Protein AF-H1Q1C2-F1 (afdb_monomer_lite)

Organism: NCBI:txid883158

Sequence (289 aa):
MANELTNSLFEALMKQHKLPAVTAAKFVEQLFETIGEGLDSDRQVKVRGLGTFKIQTGKLGENISFTPETSMKELVNKPFSQFESVALKDGVEFEDEPTEEESVPEEPRNNEQPTEKTPEPEEESSVDEDIYEYDDEPSPLRRRSILAAVMCAIFVAGYFFGGYMHDSNSATPAPKKKVTTHSTKKESVDSAKTDTTLRKTESVAESTDTYAAMNADPRIRYGAYNIVGVERTVVLKKGETLESLSKHTLGADMIGYFQVLNNATSLSAGDNVKIPKVELRPEYRNRKK

Radius of gyration: 37.26 Å; chains: 1; bounding box: 109×100×79 Å

pLDDT: mean 71.65, std 24.78, range [23.52, 97.38]

Foldseek 3Di:
DVVVVLVVQLVCCCVVVVDDSVRSNVCSVVVVVVVVVCCVVVQKDADPLFFIWGWDQDPVGTDIDTDGDPNVVCVVCVVVVVDDPPDDPPPPDPPPPPPPPPPDDDDDDDDDDDDDDDDDDDDDDDDDDDDDDDDCPDDVVVVVVVVVVVVVVVVVVCVVPVPDDDDDDDDDDDDDDDDDDDDDDDDDDDDDDDDDDDDDDDDDDPDQVVQVVLCCDPLRVPPQKGFRDFPDKDAAAAPRKLQNVQCVPVRPSRSSVQCSVVVHNIDHGGDIGGHTDIDGDPVCPPPDD

Secondary structure (DSSP, 8-state):
-HHHHHHHHHHHHHHHH---HHHHHHHHHHHHHHHHHHHHHHSEEEETTTEEEEEEEETTEEEEEEEE-HHHHHHHHGGGTTS------TT------------PPP---------------------------------HHHHHHHHHHHHHHHHHHHHHHTTS-------------------------------------------HHHHHHHTTSTTTTTSSEEEEEEEEEEEPPTT--HHHHHHHHT-TT-HHHHHHHTT-S---TT-EEEEEEEEE-HHHHT---

InterPro domains:
  IPR000119 Histone-like DNA-binding protein [PF00216] (8-58)
  IPR010992 Integration host factor (IHF)-like DNA-binding domain superfamily [G3DSA:4.10.520.10] (5-81)
  IPR010992 Integration host factor (IHF)-like DNA-binding domain superfamily [SSF47729] (7-78)

Structure (mmCIF, N/CA/C/O backbone):
data_AF-H1Q1C2-F1
#
_entry.id   AF-H1Q1C2-F1
#
loop_
_atom_site.group_PDB
_atom_site.id
_atom_site.type_symbol
_atom_site.label_atom_id
_atom_site.label_alt_id
_atom_site.label_comp_id
_atom_site.label_asym_id
_atom_site.label_entity_id
_atom_site.label_seq_id
_atom_site.pdbx_PDB_ins_code
_atom_site.Cartn_x
_atom_site.Cartn_y
_atom_site.Cartn_z
_atom_site.occupancy
_atom_site.B_iso_or_equiv
_atom_site.auth_seq_id
_atom_site.auth_comp_id
_atom_site.auth_asym_id
_atom_site.auth_atom_id
_atom_site.pdbx_PDB_model_num
ATOM 1 N N . MET A 1 1 ? -27.959 4.112 1.758 1.00 51.47 1 MET A N 1
ATOM 2 C CA . MET A 1 1 ? -26.517 4.110 2.087 1.00 51.47 1 MET A CA 1
ATOM 3 C C . MET A 1 1 ? -26.136 3.073 3.145 1.00 51.47 1 MET A C 1
ATOM 5 O O . MET A 1 1 ? -25.540 2.071 2.773 1.00 51.47 1 MET A O 1
ATOM 9 N N . ALA A 1 2 ? -26.477 3.238 4.434 1.00 58.22 2 ALA A N 1
ATOM 10 C CA . ALA A 1 2 ? -26.025 2.312 5.495 1.00 58.22 2 ALA A CA 1
ATOM 11 C C . ALA A 1 2 ? -26.352 0.826 5.209 1.00 58.22 2 ALA A C 1
ATOM 13 O O . ALA A 1 2 ? -25.454 -0.014 5.209 1.00 58.22 2 ALA A O 1
ATOM 14 N N . ASN A 1 3 ? -27.606 0.531 4.847 1.00 72.81 3 ASN A N 1
ATOM 15 C CA . ASN A 1 3 ? -28.060 -0.831 4.533 1.00 72.81 3 ASN A CA 1
ATOM 16 C C . ASN A 1 3 ? -27.418 -1.428 3.262 1.00 72.81 3 ASN A C 1
ATOM 18 O O . ASN A 1 3 ? -27.372 -2.641 3.101 1.00 72.81 3 ASN A O 1
ATOM 22 N N . GLU A 1 4 ? -26.910 -0.606 2.341 1.00 78.75 4 GLU A N 1
ATOM 23 C CA . GLU A 1 4 ? -26.248 -1.095 1.119 1.00 78.75 4 GLU A CA 1
ATOM 24 C C . GLU A 1 4 ? -24.802 -1.518 1.411 1.00 78.75 4 GLU A C 1
ATOM 26 O O . GLU A 1 4 ? -24.317 -2.515 0.874 1.00 78.75 4 GLU A O 1
ATOM 31 N N . LEU A 1 5 ? -24.128 -0.805 2.320 1.00 76.44 5 LEU A N 1
ATOM 32 C CA . LEU A 1 5 ? -22.782 -1.145 2.784 1.00 76.44 5 LEU A CA 1
ATOM 33 C C . LEU A 1 5 ? -22.776 -2.437 3.616 1.00 76.44 5 LEU A C 1
ATOM 35 O O . LEU A 1 5 ? -21.895 -3.278 3.424 1.00 76.44 5 LEU A O 1
ATOM 39 N N . THR A 1 6 ? -23.770 -2.637 4.489 1.00 83.75 6 THR A N 1
ATOM 40 C CA . THR A 1 6 ? -23.914 -3.890 5.250 1.00 83.75 6 THR A CA 1
ATOM 41 C C . THR A 1 6 ? -24.238 -5.074 4.337 1.00 83.75 6 THR A C 1
ATOM 43 O O . THR A 1 6 ? -23.617 -6.128 4.484 1.00 83.75 6 THR A O 1
ATOM 46 N N . ASN A 1 7 ? -25.107 -4.894 3.335 1.00 85.06 7 ASN A N 1
ATOM 47 C CA . ASN A 1 7 ? -25.394 -5.915 2.319 1.00 85.06 7 ASN A CA 1
ATOM 48 C C . ASN A 1 7 ? -24.144 -6.303 1.501 1.00 85.06 7 ASN A C 1
ATOM 50 O O . ASN A 1 7 ? -23.894 -7.487 1.279 1.00 85.06 7 ASN A O 1
ATOM 54 N N . SER A 1 8 ? -23.308 -5.335 1.114 1.00 87.12 8 SER A N 1
ATOM 55 C CA . SER A 1 8 ? -22.045 -5.599 0.405 1.00 87.12 8 SER A CA 1
ATOM 56 C C . SER A 1 8 ? -21.048 -6.407 1.255 1.00 87.12 8 SER A C 1
ATOM 58 O O . SER A 1 8 ? -20.469 -7.395 0.789 1.00 87.12 8 SER A O 1
ATOM 60 N N . LEU A 1 9 ? -20.895 -6.055 2.539 1.00 87.25 9 LEU A N 1
ATOM 61 C CA . LEU A 1 9 ? -20.071 -6.813 3.489 1.00 87.25 9 LEU A CA 1
ATOM 62 C C . LEU A 1 9 ? -20.596 -8.247 3.682 1.00 87.25 9 LEU A C 1
ATOM 64 O O . LEU A 1 9 ? -19.821 -9.206 3.695 1.00 87.25 9 LEU A O 1
ATOM 68 N N . PHE A 1 10 ? -21.914 -8.398 3.790 1.00 88.12 10 PHE A N 1
ATOM 69 C CA . PHE A 1 10 ? -22.600 -9.680 3.912 1.00 88.12 10 PHE A CA 1
ATOM 70 C C . PHE A 1 10 ? -22.356 -10.598 2.699 1.00 88.12 10 PHE A C 1
ATOM 72 O O . PHE A 1 10 ? -21.967 -11.759 2.868 1.00 88.12 10 PHE A O 1
ATOM 79 N N . GLU A 1 11 ? -22.490 -10.082 1.473 1.00 89.69 11 GLU A N 1
ATOM 80 C CA . GLU A 1 11 ? -22.178 -10.832 0.248 1.00 89.69 11 GLU A CA 1
ATOM 81 C C . GLU A 1 11 ? -20.705 -11.256 0.176 1.00 89.69 11 GLU A C 1
ATOM 83 O O . GLU A 1 11 ? -20.400 -12.401 -0.183 1.00 89.69 11 GLU A O 1
ATOM 88 N N . ALA A 1 12 ? -19.782 -10.369 0.564 1.00 90.56 12 ALA A N 1
ATOM 89 C CA . ALA A 1 12 ? -18.356 -10.675 0.612 1.00 90.56 12 ALA A CA 1
ATOM 90 C C . ALA A 1 12 ? -18.051 -11.827 1.588 1.00 90.56 12 ALA A C 1
ATOM 92 O O . ALA A 1 12 ? -17.327 -12.760 1.229 1.00 90.56 12 ALA A O 1
ATOM 93 N N . LEU A 1 13 ? -18.655 -11.824 2.781 1.00 89.50 13 LEU A N 1
ATOM 94 C CA . LEU A 1 13 ? -18.509 -12.889 3.780 1.00 89.50 13 LEU A CA 1
ATOM 95 C C . LEU A 1 13 ? -19.020 -14.245 3.267 1.00 89.50 13 LEU A C 1
ATOM 97 O O . LEU A 1 13 ? -18.316 -15.254 3.391 1.00 89.50 13 LEU A O 1
ATOM 101 N N . MET A 1 14 ? -20.194 -14.280 2.628 1.00 90.75 14 MET A N 1
ATOM 102 C CA . MET A 1 14 ? -20.713 -15.505 2.004 1.00 90.75 14 MET A CA 1
ATOM 103 C C . MET A 1 14 ? -19.775 -16.020 0.902 1.00 90.75 14 MET A C 1
ATOM 105 O O . MET A 1 14 ? -19.435 -17.204 0.875 1.00 90.75 14 MET A O 1
ATOM 109 N N . LYS A 1 15 ? -19.312 -15.141 0.006 1.00 91.62 15 LYS A N 1
ATOM 110 C CA . LYS A 1 15 ? -18.506 -15.517 -1.167 1.00 91.62 15 LYS A CA 1
ATOM 111 C C . LYS A 1 15 ? -17.078 -15.939 -0.811 1.00 91.62 15 LYS A C 1
ATOM 113 O O . LYS A 1 15 ? -16.571 -16.911 -1.371 1.00 91.62 15 LYS A O 1
ATOM 118 N N . GLN A 1 16 ? -16.426 -15.217 0.098 1.00 91.56 16 GLN A N 1
ATOM 119 C CA . GLN A 1 16 ? -15.015 -15.413 0.440 1.00 91.56 16 GLN A CA 1
ATOM 120 C C . GLN A 1 16 ? -14.812 -16.494 1.509 1.00 91.56 16 GLN A C 1
ATOM 122 O O . GLN A 1 16 ? -13.858 -17.266 1.418 1.00 91.56 16 GLN A O 1
ATOM 127 N N . HIS A 1 17 ? -15.723 -16.593 2.485 1.00 88.50 17 HIS A N 1
ATOM 128 C CA . HIS A 1 17 ? -15.612 -17.535 3.607 1.00 88.50 17 HIS A CA 1
ATOM 129 C C . HIS A 1 17 ? -16.607 -18.705 3.548 1.00 88.50 17 HIS A C 1
ATOM 131 O O . HIS A 1 17 ? -16.564 -19.573 4.417 1.00 88.50 17 HIS A O 1
ATOM 137 N N . LYS A 1 18 ? -17.461 -18.778 2.512 1.00 91.00 18 LYS A N 1
ATOM 138 C CA . LYS A 1 18 ? -18.489 -19.827 2.331 1.00 91.00 18 LYS A CA 1
ATOM 139 C C . LYS A 1 18 ? -19.453 -19.934 3.521 1.00 91.00 18 LYS A C 1
ATOM 141 O O . LYS A 1 18 ? -19.931 -21.021 3.847 1.00 91.00 18 LYS A O 1
ATOM 146 N N . LEU A 1 19 ? -19.715 -18.806 4.180 1.00 87.12 19 LEU A N 1
ATOM 147 C CA . LEU A 1 19 ? -20.616 -18.731 5.326 1.00 87.12 19 LEU A CA 1
ATOM 148 C C . LEU A 1 19 ? -22.085 -18.819 4.872 1.00 87.12 19 LEU A C 1
ATOM 150 O O . LEU A 1 19 ? -22.440 -18.200 3.867 1.00 87.12 19 LEU A O 1
ATOM 154 N N . PRO A 1 20 ? -22.959 -19.538 5.602 1.00 91.94 20 PRO A N 1
ATOM 155 C CA . PRO A 1 20 ? -24.400 -19.484 5.374 1.00 91.94 20 PRO A CA 1
ATOM 156 C C . PRO A 1 20 ? -24.948 -18.072 5.604 1.00 91.94 20 PRO A C 1
ATOM 158 O O . PRO A 1 20 ? -24.520 -17.396 6.539 1.00 91.94 20 PRO A O 1
ATOM 161 N N . ALA A 1 21 ? -25.957 -17.670 4.825 1.00 89.25 21 ALA A N 1
ATOM 162 C CA . ALA A 1 21 ? -26.619 -16.366 4.933 1.00 89.25 21 ALA A CA 1
ATOM 163 C C . ALA A 1 21 ? -26.995 -16.001 6.385 1.00 89.25 21 ALA A C 1
ATOM 165 O O . ALA A 1 21 ? -26.559 -14.981 6.904 1.00 89.25 21 ALA A O 1
ATOM 166 N N . VAL A 1 22 ? -27.705 -16.882 7.098 1.00 89.69 22 VAL A N 1
ATOM 167 C CA . VAL A 1 22 ? -28.117 -16.643 8.498 1.00 89.69 22 VAL A CA 1
ATOM 168 C C . VAL A 1 22 ? -26.920 -16.418 9.438 1.00 89.69 22 VAL A C 1
ATOM 170 O O . VAL A 1 22 ? -27.018 -15.659 10.397 1.00 89.69 22 VAL A O 1
ATOM 173 N N . THR A 1 23 ? -25.779 -17.058 9.173 1.00 90.44 23 THR A N 1
ATOM 174 C CA . THR A 1 23 ? -24.551 -16.893 9.966 1.00 90.44 23 THR A CA 1
ATOM 175 C C . THR A 1 23 ? -23.830 -15.590 9.625 1.00 90.44 23 THR A C 1
ATOM 177 O O . THR A 1 23 ? -23.328 -14.927 10.527 1.00 90.44 23 THR A O 1
ATOM 180 N N . ALA A 1 24 ? -23.794 -15.207 8.346 1.00 90.44 24 ALA A N 1
ATOM 181 C CA . ALA A 1 24 ? -23.178 -13.960 7.903 1.00 90.44 24 ALA A CA 1
ATOM 182 C C . ALA A 1 24 ? -23.935 -12.723 8.422 1.00 90.44 24 ALA A C 1
ATOM 184 O O . ALA A 1 24 ? -23.287 -11.772 8.846 1.00 90.44 24 ALA A O 1
ATOM 185 N N . ALA A 1 25 ? -25.274 -12.754 8.464 1.00 88.75 25 ALA A N 1
ATOM 186 C CA . ALA A 1 25 ? -26.091 -11.655 8.999 1.00 88.75 25 ALA A CA 1
ATOM 187 C C . ALA A 1 25 ? -25.779 -11.408 10.481 1.00 88.75 25 ALA A C 1
ATOM 189 O O . ALA A 1 25 ? -25.304 -10.334 10.844 1.00 88.75 25 ALA A O 1
ATOM 190 N N . LYS A 1 26 ? -25.905 -12.459 11.302 1.00 91.38 26 LYS A N 1
ATOM 191 C CA . LYS A 1 26 ? -25.598 -12.411 12.739 1.00 91.38 26 LYS A CA 1
ATOM 192 C C . LYS A 1 26 ? -24.165 -11.982 13.033 1.00 91.38 26 LYS A C 1
ATOM 194 O O . LYS A 1 26 ? -23.924 -11.291 14.012 1.00 91.38 26 LYS A O 1
ATOM 199 N N . PHE A 1 27 ? -23.206 -12.384 12.196 1.00 92.69 27 PHE A N 1
ATOM 200 C CA . PHE A 1 27 ? -21.824 -11.934 12.339 1.00 92.69 27 PHE A CA 1
ATOM 201 C C . PHE A 1 27 ? -21.682 -10.424 12.108 1.00 92.69 27 PHE A C 1
ATOM 203 O O . PHE A 1 27 ? -20.958 -9.775 12.855 1.00 92.69 27 PHE A O 1
ATOM 210 N N . VAL A 1 28 ? -22.352 -9.861 11.096 1.00 91.38 28 VAL A N 1
ATOM 211 C CA . VAL A 1 28 ? -22.301 -8.417 10.810 1.00 91.38 28 VAL A CA 1
ATOM 212 C C . VAL A 1 28 ? -22.977 -7.615 11.925 1.00 91.38 28 VAL A C 1
ATOM 214 O O . VAL A 1 28 ? -22.391 -6.644 12.392 1.00 91.38 28 VAL A O 1
ATOM 217 N N . GLU A 1 29 ? -24.150 -8.051 12.392 1.00 90.25 29 GLU A N 1
ATOM 218 C CA . GLU A 1 29 ? -24.851 -7.463 13.546 1.00 90.25 29 GLU A CA 1
ATOM 219 C C . GLU A 1 29 ? -23.946 -7.451 14.789 1.00 90.25 29 GLU A C 1
ATOM 221 O O . GLU A 1 29 ? -23.594 -6.387 15.301 1.00 90.25 29 GLU A O 1
ATOM 226 N N . GLN A 1 30 ? -23.469 -8.631 15.201 1.00 93.50 30 GLN A N 1
ATOM 227 C CA . GLN A 1 30 ? -22.655 -8.797 16.404 1.00 93.50 30 GLN A CA 1
ATOM 228 C C . GLN A 1 30 ? -21.292 -8.085 16.308 1.00 93.50 30 GLN A C 1
ATOM 230 O O . GLN A 1 30 ? -20.753 -7.646 17.324 1.00 93.50 30 GLN A O 1
ATOM 235 N N . LEU A 1 31 ? -20.720 -7.939 15.105 1.00 92.19 31 LEU A N 1
ATOM 236 C CA . LEU A 1 31 ? -19.486 -7.179 14.882 1.00 92.19 31 LEU A CA 1
ATOM 237 C C . LEU A 1 31 ? -19.668 -5.698 15.232 1.00 92.19 31 LEU A C 1
ATOM 239 O O . LEU A 1 31 ? -18.821 -5.137 15.926 1.00 92.19 31 LEU A O 1
ATOM 243 N N . PHE A 1 32 ? -20.746 -5.068 14.759 1.00 92.12 32 PHE A N 1
ATOM 244 C CA . PHE A 1 32 ? -21.014 -3.661 15.058 1.00 92.12 32 PHE A CA 1
ATOM 245 C C . PHE A 1 32 ? -21.448 -3.459 16.510 1.00 92.12 32 PHE A C 1
ATOM 247 O O . PHE A 1 32 ? -20.963 -2.526 17.143 1.00 92.12 32 PHE A O 1
ATOM 254 N N . GLU A 1 33 ? -22.262 -4.362 17.060 1.00 93.88 33 GLU A N 1
ATOM 255 C CA . GLU A 1 33 ? -22.663 -4.361 18.474 1.00 93.88 33 GLU A CA 1
ATOM 256 C C . GLU A 1 33 ? -21.442 -4.421 19.411 1.00 93.88 33 GLU A C 1
ATOM 258 O O . GLU A 1 33 ? -21.277 -3.554 20.265 1.00 93.88 33 GLU A O 1
ATOM 263 N N . THR A 1 34 ? -20.506 -5.351 19.170 1.00 94.94 34 THR A N 1
ATOM 264 C CA . THR A 1 34 ? -19.262 -5.482 19.961 1.00 94.94 34 THR A CA 1
ATOM 265 C C . THR A 1 34 ? -18.364 -4.238 19.854 1.00 94.94 34 THR A C 1
ATOM 267 O O . THR A 1 34 ? -17.660 -3.886 20.800 1.00 94.94 34 THR A O 1
ATOM 270 N N . ILE A 1 35 ? -18.345 -3.567 18.693 1.00 93.88 35 ILE A N 1
ATOM 271 C CA . ILE A 1 35 ? -17.588 -2.317 18.511 1.00 93.88 35 ILE A CA 1
ATOM 272 C C . ILE A 1 35 ? -18.282 -1.151 19.231 1.00 93.88 35 ILE A C 1
ATOM 274 O O . ILE A 1 35 ? -17.583 -0.311 19.790 1.00 93.88 35 ILE A O 1
ATOM 278 N N . GLY A 1 36 ? -19.618 -1.107 19.241 1.00 93.12 36 GLY A N 1
ATOM 279 C CA . GLY A 1 36 ? -20.404 -0.133 20.002 1.00 93.12 36 GLY A CA 1
ATOM 280 C C . GLY A 1 36 ? -20.166 -0.267 21.504 1.00 93.12 36 GLY A C 1
ATOM 281 O O . GLY A 1 36 ? -19.671 0.670 22.120 1.00 93.12 36 GLY A O 1
ATOM 282 N N . GLU A 1 37 ? -20.382 -1.464 22.061 1.00 94.62 37 GLU A N 1
ATOM 283 C CA . GLU A 1 37 ? -20.173 -1.757 23.488 1.00 94.62 37 GLU A CA 1
ATOM 284 C C . GLU A 1 37 ? -18.757 -1.368 23.949 1.00 94.62 37 GLU A C 1
ATOM 286 O O . GLU A 1 37 ? -18.594 -0.677 24.953 1.00 94.62 37 GLU A O 1
ATOM 291 N N . GLY A 1 38 ? -17.724 -1.735 23.180 1.00 93.88 38 GLY A N 1
ATOM 292 C CA . GLY A 1 38 ? -16.339 -1.376 23.500 1.00 93.88 38 GLY A CA 1
ATOM 293 C C . GLY A 1 38 ? -16.010 0.115 23.330 1.00 93.88 38 GLY A C 1
ATOM 294 O O . GLY A 1 38 ? -15.050 0.606 23.928 1.00 93.88 38 GLY A O 1
ATOM 295 N N . LEU A 1 39 ? -16.765 0.862 22.517 1.00 94.12 39 LEU A N 1
ATOM 296 C CA . LEU A 1 39 ? -16.634 2.319 22.447 1.00 94.12 39 LEU A CA 1
ATOM 297 C C . LEU A 1 39 ? -17.313 2.982 23.647 1.00 94.12 39 LEU A C 1
ATOM 299 O O . LEU A 1 39 ? -16.722 3.896 24.220 1.00 94.12 39 LEU A O 1
ATOM 303 N N . ASP A 1 40 ? -18.472 2.488 24.072 1.00 92.00 40 ASP A N 1
ATOM 304 C CA . ASP A 1 40 ? -19.195 3.007 25.235 1.00 92.00 40 ASP A CA 1
ATOM 305 C C . ASP A 1 40 ? -18.460 2.702 26.555 1.00 92.00 40 ASP A C 1
ATOM 307 O O . ASP A 1 40 ? -18.375 3.568 27.430 1.00 92.00 40 ASP A O 1
ATOM 311 N N . SER A 1 41 ? -17.866 1.507 26.696 1.00 92.56 41 SER A N 1
ATOM 312 C CA . SER A 1 41 ? -17.129 1.111 27.907 1.00 92.56 41 SER A CA 1
ATOM 313 C C . SER A 1 41 ? -15.728 1.725 27.985 1.00 92.56 41 SER A C 1
ATOM 315 O O . SER A 1 41 ? -15.367 2.346 28.989 1.00 92.56 41 SER A O 1
ATOM 317 N N . ASP A 1 42 ? -14.929 1.571 26.924 1.00 92.06 42 ASP A N 1
ATOM 318 C CA . ASP A 1 42 ? -13.482 1.817 26.964 1.00 92.06 42 ASP A CA 1
ATOM 319 C C . ASP A 1 42 ? -13.091 3.127 26.256 1.00 92.06 42 ASP A C 1
ATOM 321 O O . ASP A 1 42 ? -11.914 3.505 26.242 1.00 92.06 42 ASP A O 1
ATOM 325 N N . ARG A 1 43 ? -14.054 3.827 25.629 1.00 92.69 43 ARG A N 1
ATOM 326 C CA . ARG A 1 43 ? -13.862 5.005 24.749 1.00 92.69 43 ARG A CA 1
ATOM 327 C C . ARG A 1 43 ? -12.974 4.752 23.524 1.00 92.69 43 ARG A C 1
ATOM 329 O O . ARG A 1 43 ? -12.739 5.673 22.735 1.00 92.69 43 ARG A O 1
ATOM 336 N N . GLN A 1 44 ? -12.471 3.531 23.339 1.00 93.88 44 GLN A N 1
ATOM 337 C CA . GLN A 1 44 ? -11.533 3.161 22.288 1.00 93.88 44 GLN A CA 1
ATOM 338 C C . GLN A 1 44 ? -11.619 1.668 21.945 1.00 93.88 44 GLN A C 1
ATOM 340 O O . GLN A 1 44 ? -11.338 0.818 22.782 1.00 93.88 44 GLN A O 1
ATOM 345 N N . VAL A 1 45 ? -11.808 1.351 20.661 1.00 97.00 45 VAL A N 1
ATOM 346 C CA . VAL A 1 45 ? -11.746 -0.024 20.134 1.00 97.00 45 VAL A CA 1
ATOM 347 C C . VAL A 1 45 ? -10.644 -0.138 19.085 1.00 97.00 45 VAL A C 1
ATOM 349 O O . VAL A 1 45 ? -10.528 0.705 18.195 1.00 97.00 45 VAL A O 1
ATOM 352 N N . LYS A 1 46 ? -9.815 -1.189 19.156 1.00 95.69 46 LYS A N 1
ATOM 353 C CA . LYS A 1 46 ? -8.765 -1.465 18.158 1.00 95.69 46 LYS A CA 1
ATOM 354 C C . LYS A 1 46 ? -9.028 -2.771 17.409 1.00 95.69 46 LYS A C 1
ATOM 356 O O . LYS A 1 46 ? -8.900 -3.855 17.974 1.00 95.69 46 LYS A O 1
ATOM 361 N N . VAL A 1 47 ? -9.272 -2.662 16.105 1.00 94.69 47 VAL A N 1
ATOM 362 C CA . VAL A 1 47 ? -9.486 -3.789 15.189 1.00 94.69 47 VAL A CA 1
ATOM 363 C C . VAL A 1 47 ? -8.211 -4.029 14.378 1.00 94.69 47 VAL A C 1
ATOM 365 O O . VAL A 1 47 ? -7.799 -3.188 13.577 1.00 94.69 47 VAL A O 1
ATOM 368 N N . ARG A 1 48 ? -7.557 -5.179 14.590 1.00 92.44 48 ARG A N 1
ATOM 369 C CA . ARG A 1 48 ? -6.315 -5.537 13.877 1.00 92.44 48 ARG A CA 1
ATOM 370 C C . ARG A 1 48 ? -6.555 -5.694 12.376 1.00 92.44 48 ARG A C 1
ATOM 372 O O . ARG A 1 48 ? -7.525 -6.317 11.963 1.00 92.44 48 ARG A O 1
ATOM 379 N N . GLY A 1 49 ? -5.625 -5.181 11.577 1.00 89.31 49 GLY A N 1
ATOM 380 C CA . GLY A 1 49 ? -5.700 -5.150 10.118 1.00 89.31 49 GLY A CA 1
ATOM 381 C C . GLY A 1 49 ? -6.560 -4.015 9.559 1.00 89.31 49 GLY A C 1
ATOM 382 O O . GLY A 1 49 ? -6.624 -3.876 8.341 1.00 89.31 49 GLY A O 1
ATOM 383 N N . LEU A 1 50 ? -7.201 -3.219 10.422 1.00 92.56 50 LEU A N 1
ATOM 384 C CA . LEU A 1 50 ? -8.216 -2.238 10.041 1.00 92.56 50 LEU A CA 1
ATOM 385 C C . LEU A 1 50 ? -7.874 -0.872 10.652 1.00 92.56 50 LEU A C 1
ATOM 387 O O . LEU A 1 50 ? -7.446 0.034 9.942 1.00 92.56 50 LEU A O 1
ATOM 391 N N . GLY A 1 51 ? -7.936 -0.729 11.976 1.00 95.50 51 GLY A N 1
ATOM 392 C CA . GLY A 1 51 ? -7.591 0.530 12.630 1.00 95.50 51 GLY A CA 1
ATOM 393 C C . GLY A 1 51 ? -8.056 0.644 14.073 1.00 95.50 51 GLY A C 1
ATOM 394 O O . GLY A 1 51 ? -8.273 -0.343 14.774 1.00 95.50 51 GLY A O 1
ATOM 395 N N . THR A 1 52 ? -8.155 1.884 14.536 1.00 95.88 52 THR A N 1
ATOM 396 C CA . THR A 1 52 ? -8.555 2.240 15.898 1.00 95.88 52 THR A CA 1
ATOM 397 C C . THR A 1 52 ? -9.691 3.249 15.845 1.00 95.88 52 THR A C 1
ATOM 399 O O . THR A 1 52 ? -9.533 4.308 15.244 1.00 95.88 52 THR A O 1
ATOM 402 N N . PHE A 1 53 ? -10.798 2.931 16.501 1.00 95.94 53 PHE A N 1
ATOM 403 C CA . PHE A 1 53 ? -11.921 3.826 16.745 1.00 95.94 53 PHE A CA 1
ATOM 404 C C . PHE A 1 53 ? -11.756 4.453 18.132 1.00 95.94 53 PHE A C 1
ATOM 406 O O . PHE A 1 53 ? -11.327 3.770 19.064 1.00 95.94 53 PHE A O 1
ATOM 413 N N . LYS A 1 54 ? -12.056 5.744 18.273 1.00 95.38 54 LYS A N 1
ATOM 414 C CA . LYS A 1 54 ? -11.979 6.493 19.536 1.00 95.38 54 LYS A CA 1
ATOM 415 C C . LYS A 1 54 ? -13.101 7.508 19.634 1.00 95.38 54 LYS A C 1
ATOM 417 O O . LYS A 1 54 ? -13.228 8.330 18.725 1.00 95.38 54 LYS A O 1
ATOM 422 N N . ILE A 1 55 ? -13.804 7.533 20.761 1.00 93.69 55 ILE A N 1
ATOM 423 C CA . ILE A 1 55 ? -14.697 8.640 21.104 1.00 93.69 55 ILE A CA 1
ATOM 424 C C . ILE A 1 55 ? -13.851 9.875 21.439 1.00 93.69 55 ILE A C 1
ATOM 426 O O . ILE A 1 55 ? -12.983 9.843 22.313 1.00 93.69 55 ILE A O 1
ATOM 430 N N . GLN A 1 56 ? -14.116 10.974 20.737 1.00 88.50 56 GLN A N 1
ATOM 431 C CA . GLN A 1 56 ? -13.627 12.311 21.044 1.00 88.50 56 GLN A CA 1
ATOM 432 C C . GLN A 1 56 ? -14.798 13.159 21.532 1.00 88.50 56 GLN A C 1
ATOM 434 O O . GLN A 1 56 ? -15.684 13.521 20.760 1.00 88.50 56 GLN A O 1
ATOM 439 N N . THR A 1 57 ? -14.791 13.507 22.815 1.00 86.12 57 THR A N 1
ATOM 440 C CA . THR A 1 57 ? -15.744 14.467 23.376 1.00 86.12 57 THR A CA 1
ATOM 441 C C . THR A 1 57 ? -15.355 15.879 22.924 1.00 86.12 57 THR A C 1
ATOM 443 O O . THR A 1 57 ? -14.364 16.448 23.386 1.00 86.12 57 THR A O 1
ATOM 446 N N . GLY A 1 58 ? -16.110 16.424 21.971 1.00 81.25 58 GLY A N 1
ATOM 447 C CA . GLY A 1 58 ? -15.975 17.786 21.462 1.00 81.25 58 GLY A CA 1
ATOM 448 C C . GLY A 1 58 ? -16.900 18.770 22.183 1.00 81.25 58 GLY A C 1
ATOM 449 O O . GLY A 1 58 ? -17.661 18.409 23.076 1.00 81.25 58 GLY A O 1
ATOM 450 N N . LYS A 1 59 ? -16.873 20.041 21.763 1.00 75.81 59 LYS A N 1
ATOM 451 C CA . LYS A 1 59 ? -17.742 21.097 22.327 1.00 75.81 59 LYS A CA 1
ATOM 452 C C . LYS A 1 59 ? -19.237 20.928 22.005 1.00 75.81 59 LYS A C 1
ATOM 454 O O . LYS A 1 59 ? -20.054 21.559 22.662 1.00 75.81 59 LYS A O 1
ATOM 459 N N . LEU A 1 60 ? -19.565 20.135 20.983 1.00 74.06 60 LEU A N 1
ATOM 460 C CA . LEU A 1 60 ? -20.918 19.943 20.439 1.00 74.06 60 LEU A CA 1
ATOM 461 C C . LEU A 1 60 ? -21.485 18.531 20.680 1.00 74.06 60 LEU A C 1
ATOM 463 O O . LEU A 1 60 ? -22.635 18.284 20.341 1.00 74.06 60 LEU A O 1
ATOM 467 N N . GLY A 1 61 ? -20.704 17.610 21.254 1.00 83.31 61 GLY A N 1
ATOM 468 C CA . GLY A 1 61 ? -21.109 16.217 21.459 1.00 83.31 61 GLY A CA 1
ATOM 469 C C . GLY A 1 61 ? -19.931 15.242 21.447 1.00 83.31 61 GLY A C 1
ATOM 470 O O . GLY A 1 61 ? -18.768 15.646 21.357 1.00 83.31 61 GLY A O 1
ATOM 471 N N . GLU A 1 62 ? -20.235 13.951 21.542 1.00 87.62 62 GLU A N 1
ATOM 472 C CA . GLU A 1 62 ? -19.260 12.869 21.398 1.00 87.62 62 GLU A CA 1
ATOM 473 C C . GLU A 1 62 ? -19.189 12.401 19.939 1.00 87.62 62 GLU A C 1
ATOM 475 O O . GLU A 1 62 ? -20.171 11.925 19.380 1.00 87.62 62 GLU A O 1
ATOM 480 N N . ASN A 1 63 ? -18.010 12.532 19.324 1.00 90.44 63 ASN A N 1
ATOM 481 C CA . ASN A 1 63 ? -17.761 12.157 17.933 1.00 90.44 63 ASN A CA 1
ATOM 482 C C . ASN A 1 63 ? -16.840 10.936 17.862 1.00 90.44 63 ASN A C 1
ATOM 484 O O . ASN A 1 63 ? -15.813 10.887 18.541 1.00 90.44 63 ASN A O 1
ATOM 488 N N . ILE A 1 64 ? -17.141 9.970 16.993 1.00 92.25 64 ILE A N 1
ATOM 489 C CA . ILE A 1 64 ? -16.267 8.810 16.773 1.00 92.25 64 ILE A CA 1
ATOM 490 C C . ILE A 1 64 ? -15.204 9.170 15.730 1.00 92.25 64 ILE A C 1
ATOM 492 O O . ILE A 1 64 ? -15.506 9.495 14.586 1.00 92.25 64 ILE A O 1
ATOM 496 N N . SER A 1 65 ? -13.938 9.071 16.122 1.00 93.31 65 SER A N 1
ATOM 497 C CA . SER A 1 65 ? -12.781 9.231 15.240 1.00 93.31 65 SER A CA 1
ATOM 498 C C . SER A 1 65 ? -12.180 7.879 14.869 1.00 93.31 65 SER A C 1
ATOM 500 O O . SER A 1 65 ? -12.086 6.984 15.711 1.00 93.31 65 SER A O 1
ATOM 502 N N . PHE A 1 66 ? -11.731 7.737 13.622 1.00 95.69 66 PHE A N 1
ATOM 503 C CA . PHE A 1 66 ? -11.077 6.529 13.123 1.00 95.69 66 PHE A CA 1
ATOM 504 C C . PHE A 1 66 ? -9.637 6.821 12.691 1.00 95.69 66 PHE A C 1
ATOM 506 O O . PHE A 1 66 ? -9.363 7.784 11.982 1.00 95.69 66 PHE A O 1
ATOM 513 N N . THR A 1 67 ? -8.700 5.974 13.114 1.00 95.69 67 THR A N 1
ATOM 514 C CA . THR A 1 67 ? -7.298 5.993 12.679 1.00 95.69 67 THR A CA 1
ATOM 515 C C . THR A 1 67 ? -6.969 4.659 12.002 1.00 95.69 67 THR A C 1
ATOM 517 O O . THR A 1 67 ? -6.907 3.646 12.708 1.00 95.69 67 THR A O 1
ATOM 520 N N . PRO A 1 68 ? -6.752 4.613 10.673 1.00 95.88 68 PRO A N 1
ATOM 521 C CA . PRO A 1 68 ? -6.436 3.371 9.972 1.00 95.88 68 PRO A CA 1
ATOM 522 C C . PRO A 1 68 ? -5.085 2.799 10.414 1.00 95.88 68 PRO A C 1
ATOM 524 O O . PRO A 1 68 ? -4.131 3.535 10.677 1.00 95.88 68 PRO A O 1
ATOM 527 N N . GLU A 1 69 ? -4.985 1.472 10.475 1.00 96.50 69 GLU A N 1
ATOM 528 C CA . GLU A 1 69 ? -3.711 0.789 10.719 1.00 96.50 69 GLU A CA 1
ATOM 529 C C . GLU A 1 69 ? -2.813 0.864 9.472 1.00 96.50 69 GLU A C 1
ATOM 531 O O . GLU A 1 69 ? -3.299 0.960 8.343 1.00 96.50 69 GLU A O 1
ATOM 536 N N . THR A 1 70 ? -1.490 0.800 9.663 1.00 93.00 70 THR A N 1
ATOM 537 C CA . THR A 1 70 ? -0.492 0.881 8.581 1.00 93.00 70 THR A CA 1
ATOM 538 C C . THR A 1 70 ? -0.804 -0.073 7.427 1.00 93.00 70 THR A C 1
ATOM 540 O O . THR A 1 70 ? -0.735 0.329 6.273 1.00 93.00 70 THR A O 1
ATOM 543 N N . SER A 1 71 ? -1.229 -1.302 7.729 1.00 89.94 71 SER A N 1
ATOM 544 C CA . SER A 1 71 ? -1.613 -2.309 6.733 1.00 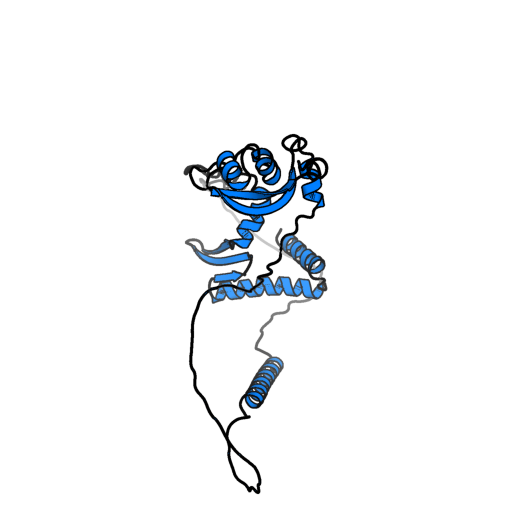89.94 71 SER A CA 1
ATOM 545 C C . SER A 1 71 ? -2.831 -1.907 5.896 1.00 89.94 71 SER A C 1
ATOM 547 O O . SER A 1 71 ? -2.820 -2.111 4.684 1.00 89.94 71 SER A O 1
ATOM 549 N N . MET A 1 72 ? -3.861 -1.308 6.505 1.00 91.31 72 MET A N 1
ATOM 550 C CA . MET A 1 72 ? -5.031 -0.800 5.780 1.00 91.31 72 MET A CA 1
ATOM 551 C C . MET A 1 72 ? -4.646 0.402 4.912 1.00 91.31 72 MET A C 1
ATOM 553 O O . MET A 1 72 ? -4.987 0.439 3.731 1.00 91.31 72 MET A O 1
ATOM 557 N N . LYS A 1 73 ? -3.876 1.347 5.469 1.00 89.75 73 LYS A N 1
ATOM 558 C CA . LYS A 1 73 ? -3.361 2.519 4.745 1.00 89.75 73 LYS A CA 1
ATOM 559 C C . LYS A 1 73 ? -2.529 2.111 3.525 1.00 89.75 73 LYS A C 1
ATOM 561 O O . LYS A 1 73 ? -2.737 2.635 2.436 1.00 89.75 73 LYS A O 1
ATOM 566 N N . GLU A 1 74 ? -1.601 1.172 3.694 1.00 89.19 74 GLU A N 1
ATOM 567 C CA . GLU A 1 74 ? -0.779 0.648 2.601 1.00 89.19 74 GLU A CA 1
ATOM 568 C C . GLU A 1 74 ? -1.623 -0.082 1.555 1.00 89.19 74 GLU A C 1
ATOM 570 O O . GLU A 1 74 ? -1.416 0.136 0.366 1.00 89.19 74 GLU A O 1
ATOM 575 N N . LEU A 1 75 ? -2.595 -0.906 1.963 1.00 90.00 75 LEU A N 1
ATOM 576 C CA . LEU A 1 75 ? -3.455 -1.642 1.032 1.00 90.00 75 LEU A CA 1
ATOM 577 C C . LEU A 1 75 ? -4.312 -0.708 0.165 1.00 90.00 75 LEU A C 1
ATOM 579 O O . LEU A 1 75 ? -4.403 -0.929 -1.042 1.00 90.00 75 LEU A O 1
ATOM 583 N N . VAL A 1 76 ? -4.897 0.334 0.766 1.00 89.12 76 VAL A N 1
ATOM 584 C CA . VAL A 1 76 ? -5.698 1.349 0.060 1.00 89.12 76 VAL A CA 1
ATOM 585 C C . VAL A 1 76 ? -4.824 2.199 -0.864 1.00 89.12 76 VAL A C 1
ATOM 587 O O . VAL A 1 76 ? -5.212 2.451 -2.001 1.00 89.12 76 VAL A O 1
ATOM 590 N N . ASN A 1 77 ? -3.619 2.580 -0.431 1.00 88.56 77 ASN A N 1
ATOM 591 C CA . ASN A 1 77 ? -2.719 3.406 -1.241 1.00 88.56 77 ASN A CA 1
ATOM 592 C C . ASN A 1 77 ? -1.966 2.615 -2.324 1.00 88.56 77 ASN A C 1
ATOM 594 O O . ASN A 1 77 ? -1.527 3.205 -3.306 1.00 88.56 77 ASN A O 1
ATOM 598 N N . LYS A 1 78 ? -1.819 1.290 -2.196 1.00 88.94 78 LYS A N 1
ATOM 599 C CA . LYS A 1 78 ? -1.097 0.428 -3.149 1.00 88.94 78 LYS A CA 1
ATOM 600 C C . LYS A 1 78 ? -1.544 0.554 -4.619 1.00 88.94 78 LYS A C 1
ATOM 602 O O . LYS A 1 78 ? -0.658 0.694 -5.457 1.00 88.94 78 LYS A O 1
ATOM 607 N N . PRO A 1 79 ? -2.841 0.520 -4.993 1.00 88.81 79 PRO A N 1
ATOM 608 C CA . PRO A 1 79 ? -3.254 0.754 -6.387 1.00 88.81 79 PRO A CA 1
ATOM 609 C C . PRO A 1 79 ? -2.909 2.165 -6.901 1.00 88.81 79 PRO A C 1
ATOM 611 O O . PRO A 1 79 ? -2.739 2.365 -8.106 1.00 88.81 79 PRO A O 1
ATOM 614 N N . PHE A 1 80 ? -2.749 3.126 -5.989 1.00 83.12 80 PHE A N 1
ATOM 615 C CA . PHE A 1 80 ? -2.384 4.508 -6.284 1.00 83.12 80 PHE A CA 1
ATOM 616 C C . PHE A 1 80 ? -0.893 4.802 -6.070 1.00 83.12 80 PHE A C 1
ATOM 618 O O . PHE A 1 80 ? -0.484 5.935 -6.273 1.00 83.12 80 PHE A O 1
ATOM 625 N N . SER A 1 81 ? -0.047 3.814 -5.741 1.00 79.56 81 SER A N 1
ATOM 626 C CA . SER A 1 81 ? 1.380 4.044 -5.436 1.00 79.56 81 SER A CA 1
ATOM 627 C C . SER A 1 81 ? 2.216 4.494 -6.641 1.00 79.56 81 SER A C 1
ATOM 629 O O . SER A 1 81 ? 3.387 4.819 -6.490 1.00 79.56 81 SER A O 1
ATOM 631 N N . GLN A 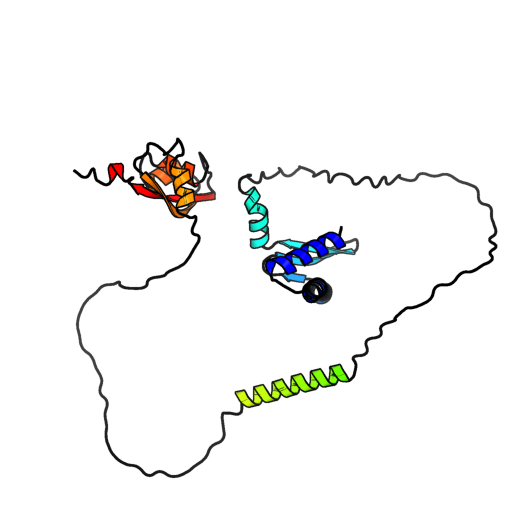1 82 ? 1.633 4.453 -7.841 1.00 79.38 82 GLN A N 1
ATOM 632 C CA . GLN A 1 82 ? 2.177 5.043 -9.067 1.00 79.38 82 GLN A CA 1
ATOM 633 C C . GLN A 1 82 ? 2.021 6.573 -9.117 1.00 79.38 82 GLN A C 1
ATOM 635 O O . GLN A 1 82 ? 2.696 7.230 -9.904 1.00 79.38 82 GLN A O 1
ATOM 640 N N . PHE A 1 83 ? 1.128 7.133 -8.297 1.00 78.75 83 PHE A N 1
ATOM 641 C CA . PHE A 1 83 ? 0.954 8.566 -8.118 1.00 78.75 83 PHE A CA 1
ATOM 642 C C . PHE A 1 83 ? 1.750 8.999 -6.889 1.00 78.75 83 PHE A C 1
ATOM 644 O O . PHE A 1 83 ? 1.493 8.553 -5.770 1.00 78.75 83 PHE A O 1
ATOM 651 N N . GLU A 1 84 ? 2.724 9.879 -7.100 1.00 67.00 84 GLU A N 1
ATOM 652 C CA . GLU A 1 84 ? 3.409 10.558 -6.008 1.00 67.00 84 GLU A CA 1
ATOM 653 C C . GLU A 1 84 ? 2.382 11.398 -5.237 1.00 67.00 84 GLU A C 1
ATOM 655 O O . GLU A 1 84 ? 1.661 12.208 -5.825 1.00 67.00 84 GLU A O 1
ATOM 660 N N . SER A 1 85 ? 2.274 11.190 -3.922 1.00 69.31 85 SER A N 1
ATOM 661 C CA . SER A 1 85 ? 1.357 11.963 -3.087 1.00 69.31 85 SER A CA 1
ATOM 662 C C . SER A 1 85 ? 1.871 13.397 -2.973 1.00 69.31 85 SER A C 1
ATOM 664 O O . SER A 1 85 ? 2.695 13.697 -2.105 1.00 69.31 85 SER A O 1
ATOM 666 N N . VAL A 1 86 ? 1.398 14.272 -3.860 1.00 72.56 86 VAL A N 1
ATOM 667 C CA . VAL A 1 86 ? 1.732 15.697 -3.846 1.00 72.56 86 VAL A CA 1
ATOM 668 C C . VAL A 1 86 ? 1.286 16.278 -2.509 1.00 72.56 86 VAL A C 1
ATOM 670 O O . VAL A 1 86 ? 0.092 16.380 -2.233 1.00 72.56 86 VAL A O 1
ATOM 673 N N . ALA A 1 87 ? 2.254 16.661 -1.677 1.00 68.00 87 ALA A N 1
ATOM 674 C CA . ALA A 1 87 ? 1.981 17.430 -0.476 1.00 68.00 87 ALA A CA 1
ATOM 675 C C . ALA A 1 87 ? 1.390 18.780 -0.901 1.00 68.00 87 ALA A C 1
ATOM 677 O O . ALA A 1 87 ? 2.100 19.652 -1.413 1.00 68.00 87 ALA A O 1
ATOM 678 N N . LEU A 1 88 ? 0.075 18.925 -0.729 1.00 68.69 88 LEU A N 1
ATOM 679 C CA . LEU A 1 88 ? -0.607 20.203 -0.877 1.00 68.69 88 LEU A CA 1
ATOM 680 C C . LEU A 1 88 ? 0.049 21.189 0.092 1.00 68.69 88 LEU A C 1
ATOM 682 O O . LEU A 1 88 ? 0.325 20.853 1.243 1.00 68.69 88 LEU A O 1
ATOM 686 N N . LYS A 1 89 ? 0.380 22.381 -0.406 1.00 66.25 89 LYS A N 1
ATOM 687 C CA . LYS A 1 89 ? 1.060 23.398 0.399 1.00 66.25 89 LYS A CA 1
ATOM 688 C C . LYS A 1 89 ? 0.114 23.871 1.500 1.00 66.25 89 LYS A C 1
ATOM 690 O O . LYS A 1 89 ? -1.062 24.097 1.221 1.00 66.25 89 LYS A O 1
ATOM 695 N N . ASP A 1 90 ? 0.645 24.062 2.705 1.00 58.72 90 ASP A N 1
ATOM 696 C CA . ASP A 1 90 ? -0.101 24.642 3.823 1.00 58.72 90 ASP A CA 1
ATOM 697 C C . ASP A 1 90 ? -0.748 25.966 3.375 1.00 58.72 90 ASP A C 1
ATOM 699 O O . ASP A 1 90 ? -0.044 26.905 2.992 1.00 58.72 90 ASP A O 1
ATOM 703 N N . GLY A 1 91 ? -2.085 26.011 3.361 1.00 55.47 91 GLY A N 1
ATOM 704 C CA . GLY A 1 91 ? -2.866 27.118 2.793 1.00 55.47 91 GLY A CA 1
ATOM 705 C C . GLY A 1 91 ? -3.793 26.753 1.625 1.00 55.47 91 GLY A C 1
ATOM 706 O O . GLY A 1 91 ? -4.463 27.642 1.111 1.00 55.47 91 GLY A O 1
ATOM 707 N N . VAL A 1 92 ? -3.870 25.484 1.207 1.00 46.12 92 VAL A N 1
ATOM 708 C CA . VAL A 1 92 ? -5.036 24.998 0.447 1.00 46.12 92 VAL A CA 1
ATOM 709 C C . VAL A 1 92 ? -6.166 24.733 1.439 1.00 46.12 92 VAL A C 1
ATOM 711 O O . VAL A 1 92 ? -6.182 23.692 2.097 1.00 46.12 92 VAL A O 1
ATOM 714 N N . GLU A 1 93 ? -7.097 25.680 1.560 1.00 54.69 93 GLU A N 1
ATOM 715 C CA . GLU A 1 93 ? -8.438 25.355 2.043 1.00 54.69 93 GLU A CA 1
ATOM 716 C C . GLU A 1 93 ? -9.038 24.351 1.058 1.00 54.69 93 GLU A C 1
ATOM 718 O O . GLU A 1 93 ? -9.131 24.611 -0.144 1.00 54.69 93 GLU A O 1
ATOM 723 N N . PHE A 1 94 ? -9.393 23.173 1.563 1.00 50.59 94 PHE A N 1
ATOM 724 C CA . PHE A 1 94 ? -10.369 22.353 0.875 1.00 50.59 94 PHE A CA 1
ATOM 725 C C . PHE A 1 94 ? -11.692 23.094 1.050 1.00 50.59 94 PHE A C 1
ATOM 727 O O . PHE A 1 94 ? -12.214 23.155 2.162 1.00 50.59 94 PHE A O 1
ATOM 734 N N . GLU A 1 95 ? -12.211 23.682 -0.027 1.00 50.31 95 GLU A N 1
ATOM 735 C CA . GLU A 1 95 ? -13.654 23.855 -0.129 1.00 50.31 95 GLU A CA 1
ATOM 736 C C . GLU A 1 95 ? -14.230 22.435 -0.127 1.00 50.31 95 GLU A C 1
ATOM 738 O O . GLU A 1 95 ? -14.267 21.758 -1.156 1.00 50.31 95 GLU A O 1
ATOM 743 N N . ASP A 1 96 ? -14.600 21.955 1.065 1.00 52.94 96 ASP A N 1
ATOM 744 C CA . ASP A 1 96 ? -15.640 20.943 1.186 1.00 52.94 96 ASP A CA 1
ATOM 745 C C . ASP A 1 96 ? -16.802 21.469 0.337 1.00 52.94 96 ASP A C 1
ATOM 747 O O . ASP A 1 96 ? -17.288 22.570 0.612 1.00 52.94 96 ASP A O 1
ATOM 751 N N . GLU A 1 97 ? -17.186 20.748 -0.729 1.00 39.72 97 GLU A N 1
ATOM 752 C CA . GLU A 1 97 ? -18.320 21.156 -1.566 1.00 39.72 97 GLU A CA 1
ATOM 753 C C . GLU A 1 97 ? -19.485 21.467 -0.623 1.00 39.72 97 GLU A C 1
ATOM 755 O O . GLU A 1 97 ? -19.892 20.569 0.129 1.00 39.72 97 GLU A O 1
ATOM 760 N N . PRO A 1 98 ? -20.002 22.712 -0.603 1.00 40.44 98 PRO A N 1
ATOM 761 C CA . PRO A 1 98 ? -21.119 23.030 0.253 1.00 40.44 98 PRO A CA 1
ATOM 762 C C . PRO A 1 98 ? -22.287 22.181 -0.228 1.00 40.44 98 PRO A C 1
ATOM 764 O O . PRO A 1 98 ? -22.895 22.445 -1.263 1.00 40.44 98 PRO A O 1
ATOM 767 N N . THR A 1 99 ? -22.591 21.140 0.547 1.00 43.81 99 THR A N 1
ATOM 768 C CA . THR A 1 99 ? -23.910 20.523 0.518 1.00 43.81 99 THR A CA 1
ATOM 769 C C . THR A 1 99 ? -24.888 21.672 0.706 1.00 43.81 99 THR A C 1
ATOM 771 O O . THR A 1 99 ? -24.760 22.409 1.684 1.00 43.81 99 THR A O 1
ATOM 774 N N . GLU A 1 100 ? -25.783 21.872 -0.264 1.00 45.69 100 GLU A N 1
ATOM 775 C CA . GLU A 1 100 ? -26.709 23.007 -0.331 1.00 45.69 100 GLU A CA 1
ATOM 776 C C . GLU A 1 100 ? -27.778 22.926 0.778 1.00 45.69 100 GLU A C 1
ATOM 778 O O . GLU A 1 100 ? -28.972 22.781 0.526 1.00 45.69 100 GLU A O 1
ATOM 783 N N . GLU A 1 101 ? -27.358 23.042 2.037 1.00 45.03 101 GLU A N 1
ATOM 784 C CA . GLU A 1 101 ? -28.218 23.455 3.137 1.00 45.03 101 GLU A CA 1
ATOM 785 C C . GLU A 1 101 ? -28.282 24.984 3.118 1.00 45.03 101 GLU A C 1
ATOM 787 O O . GLU A 1 101 ? -27.518 25.692 3.782 1.00 45.03 101 GLU A O 1
ATOM 792 N N . GLU A 1 102 ? -29.196 25.485 2.283 1.00 37.62 102 GLU A N 1
ATOM 793 C CA . GLU A 1 102 ? -29.503 26.902 2.090 1.00 37.62 102 GLU A CA 1
ATOM 794 C C . GLU A 1 102 ? -30.121 27.499 3.374 1.00 37.62 102 GLU A C 1
ATOM 796 O O . GLU A 1 102 ? -31.325 27.723 3.503 1.00 37.62 102 GLU A O 1
ATOM 801 N N . SER A 1 103 ? -29.268 27.728 4.373 1.00 39.69 103 SER A N 1
ATOM 802 C CA . SER A 1 103 ? -29.614 28.349 5.653 1.00 39.69 103 SER A CA 1
ATOM 803 C C . SER A 1 103 ? -29.834 29.855 5.479 1.00 39.69 103 SER A C 1
ATOM 805 O O . SER A 1 103 ? -28.958 30.679 5.736 1.00 39.69 103 SER A O 1
ATOM 807 N N . VAL A 1 104 ? -31.035 30.218 5.023 1.00 35.44 104 VAL A N 1
ATOM 808 C CA . VAL A 1 104 ? -31.481 31.612 4.873 1.00 35.44 104 VAL A CA 1
ATOM 809 C C . VAL A 1 104 ? -31.473 32.326 6.239 1.00 35.44 104 VAL A C 1
ATOM 811 O O . VAL A 1 104 ? -32.220 31.916 7.130 1.00 35.44 104 VAL A O 1
ATOM 814 N N . PRO A 1 105 ? -30.682 33.402 6.437 1.00 37.72 105 PRO A N 1
ATOM 815 C CA . PRO 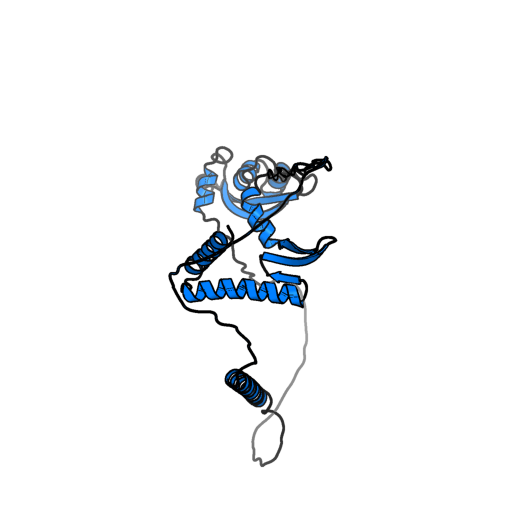A 1 105 ? -30.676 34.146 7.697 1.00 37.72 105 PRO A CA 1
ATOM 816 C C . PRO A 1 105 ? -31.913 35.042 7.856 1.00 37.72 105 PRO A C 1
ATOM 818 O O . PRO A 1 105 ? -32.330 35.718 6.914 1.00 37.72 105 PRO A O 1
ATOM 821 N N . GLU A 1 106 ? -32.468 35.095 9.069 1.00 42.56 106 GLU A N 1
ATOM 822 C CA . GLU A 1 106 ? -33.594 35.970 9.417 1.00 42.56 106 GLU A CA 1
ATOM 823 C C . GLU A 1 106 ? -33.209 37.461 9.487 1.00 42.56 106 GLU A C 1
ATOM 825 O O . GLU A 1 106 ? -32.182 37.819 10.060 1.00 42.56 106 GLU A O 1
ATOM 830 N N . GLU A 1 107 ? -34.121 38.344 9.062 1.00 38.91 107 GLU A N 1
ATOM 831 C CA . GLU A 1 107 ? -34.344 39.639 9.724 1.00 38.91 107 GLU A CA 1
ATOM 832 C C . GLU A 1 107 ? -35.840 40.044 9.667 1.00 38.91 107 GLU A C 1
ATOM 834 O O . GLU A 1 107 ? -36.594 39.521 8.842 1.00 38.91 107 GLU A O 1
ATOM 839 N N . PRO A 1 108 ? -36.326 40.915 10.578 1.00 45.72 108 PRO A N 1
ATOM 840 C CA . PRO A 1 108 ? -37.705 40.814 11.068 1.00 45.72 108 PRO A CA 1
ATOM 841 C C . PRO A 1 108 ? -38.657 41.935 10.612 1.00 45.72 108 PRO A C 1
ATOM 843 O O . PRO A 1 108 ? -38.228 43.074 10.413 1.00 45.72 108 PRO A O 1
ATOM 846 N N . ARG A 1 109 ? -39.981 41.663 10.638 1.00 28.09 109 ARG A N 1
ATOM 847 C CA . ARG A 1 109 ? -41.006 42.528 11.292 1.00 28.09 109 ARG A CA 1
ATOM 848 C C . ARG A 1 109 ? -42.464 42.022 11.211 1.00 28.09 109 ARG A C 1
ATOM 850 O O . ARG A 1 109 ? -43.090 42.100 10.167 1.00 28.09 109 ARG A O 1
ATOM 857 N N . ASN A 1 110 ? -43.001 41.736 12.401 1.00 28.48 110 ASN A N 1
ATOM 858 C CA . ASN A 1 110 ? -44.241 42.294 12.980 1.00 28.48 110 ASN A CA 1
ATOM 859 C C . ASN A 1 110 ? -45.641 42.002 12.373 1.00 28.48 110 ASN A C 1
ATOM 861 O O . ASN A 1 110 ? -45.945 42.462 11.280 1.00 28.48 110 ASN A O 1
ATOM 865 N N . ASN A 1 111 ? -46.523 41.473 13.243 1.00 31.19 111 ASN A N 1
ATOM 866 C CA . ASN A 1 111 ? -47.997 41.362 13.166 1.00 31.19 111 ASN A CA 1
ATOM 867 C C . ASN A 1 111 ? -48.599 40.559 11.982 1.00 31.19 111 ASN A C 1
ATOM 869 O O . ASN A 1 111 ? -48.140 40.642 10.856 1.00 31.19 111 ASN A O 1
ATOM 873 N N . GLU A 1 112 ? -49.657 39.756 12.155 1.00 33.88 112 GLU A N 1
ATOM 874 C CA . GLU A 1 112 ? -50.678 39.737 13.219 1.00 33.88 112 GLU A CA 1
ATOM 875 C C . GLU A 1 112 ? -51.246 38.313 13.439 1.00 33.88 112 GLU A C 1
ATOM 877 O O . GLU A 1 112 ? -51.429 37.551 12.492 1.00 33.88 112 GLU A O 1
ATOM 882 N N . GLN A 1 113 ? -51.558 37.960 14.691 1.00 35.81 113 GLN A N 1
ATOM 883 C CA . GLN A 1 113 ? -52.323 36.762 15.081 1.00 35.81 113 GLN A CA 1
ATOM 884 C C . GLN A 1 113 ? -53.828 37.102 15.057 1.00 35.81 113 GLN A C 1
ATOM 886 O O . GLN A 1 113 ? -54.189 38.165 15.567 1.00 35.81 113 GLN A O 1
ATOM 891 N N . PRO A 1 114 ? -54.716 36.242 14.507 1.00 42.78 114 PRO A N 1
ATOM 892 C CA . PRO A 1 114 ? -55.656 35.527 15.396 1.00 42.78 114 PRO A CA 1
ATOM 893 C C . PRO A 1 114 ? -56.136 34.123 14.933 1.00 42.78 114 PRO A C 1
ATOM 895 O O . PRO A 1 114 ? -56.590 33.957 13.810 1.00 42.78 114 PRO A O 1
ATOM 898 N N . THR A 1 115 ? -56.070 33.149 15.863 1.00 27.00 115 THR A N 1
ATOM 899 C CA . THR A 1 115 ? -57.142 32.205 16.320 1.00 27.00 115 THR A CA 1
ATOM 900 C C . THR A 1 115 ? -58.161 31.644 15.288 1.00 27.00 115 THR A C 1
ATOM 902 O O . THR A 1 115 ? -58.732 32.408 14.527 1.00 27.00 115 THR A O 1
ATOM 905 N N . GLU A 1 116 ? -58.619 30.382 15.277 1.00 32.28 116 GLU A N 1
ATOM 906 C CA . GLU A 1 116 ? -58.801 29.353 16.325 1.00 32.28 116 GLU A CA 1
ATOM 907 C C . GLU A 1 116 ? -59.353 28.039 15.682 1.00 32.28 116 GLU A C 1
ATOM 909 O O . GLU A 1 116 ? -59.769 28.064 14.527 1.00 32.28 116 GLU A O 1
ATOM 914 N N . LYS A 1 117 ? -59.519 26.968 16.484 1.00 30.42 117 LYS A N 1
ATOM 915 C CA . LYS A 1 117 ? -60.468 25.827 16.318 1.00 30.42 117 LYS A CA 1
ATOM 916 C C . LYS A 1 117 ? -60.169 24.676 15.337 1.00 30.42 117 LYS A C 1
ATOM 918 O O . LYS A 1 117 ? -60.627 24.643 14.201 1.00 30.42 117 LYS A O 1
ATOM 923 N N . THR A 1 118 ? -59.619 23.611 15.926 1.00 29.25 118 THR A N 1
ATOM 924 C CA . THR A 1 118 ? -60.096 22.212 15.812 1.00 29.25 118 THR A CA 1
ATOM 925 C C . THR A 1 118 ? -61.636 22.142 15.909 1.00 29.25 118 THR A C 1
ATOM 927 O O . THR A 1 118 ? -62.214 22.877 16.719 1.00 29.25 118 THR A O 1
ATOM 930 N N . PRO A 1 119 ? -62.316 21.293 15.110 1.00 37.88 119 PRO A N 1
ATOM 931 C CA . PRO A 1 119 ? -62.697 19.979 15.646 1.00 37.88 119 PRO A CA 1
ATOM 932 C C . PRO A 1 119 ? -62.557 18.780 14.674 1.00 37.88 119 PRO A C 1
ATOM 934 O O . PRO A 1 119 ? -62.810 18.880 13.477 1.00 37.88 119 PRO A O 1
ATOM 937 N N . GLU A 1 120 ? -62.193 17.640 15.265 1.00 36.53 120 GLU A N 1
ATOM 938 C CA . GLU A 1 120 ? -62.432 16.232 14.860 1.00 36.53 120 GLU A CA 1
ATOM 939 C C . GLU A 1 120 ? -63.977 15.951 14.880 1.00 36.53 120 GLU A C 1
ATOM 941 O O . GLU A 1 120 ? -64.662 16.762 15.521 1.00 36.53 120 GLU A O 1
ATOM 946 N N . PRO A 1 121 ? -64.588 14.900 14.249 1.00 48.72 121 PRO A N 1
ATOM 947 C CA . PRO A 1 121 ? -64.073 13.517 14.227 1.00 48.72 121 PRO A CA 1
ATOM 948 C C . PRO A 1 121 ? -64.462 12.546 13.071 1.00 48.72 121 PRO A C 1
ATOM 950 O O . PRO A 1 121 ? -65.203 12.912 12.164 1.00 48.72 121 PRO A O 1
ATOM 953 N N . GLU A 1 122 ? -63.986 11.289 13.216 1.00 37.47 122 GLU A N 1
ATOM 954 C CA . GLU A 1 122 ? -64.572 9.999 12.739 1.00 37.47 122 GLU A CA 1
ATOM 955 C C . GLU A 1 122 ? -64.598 9.722 11.199 1.00 37.47 122 GLU A C 1
ATOM 957 O O . GLU A 1 122 ? -64.770 10.631 10.396 1.00 37.47 122 GLU A O 1
ATOM 962 N N . GLU A 1 123 ? -64.378 8.505 10.653 1.00 44.06 123 GLU A N 1
ATOM 963 C CA . GLU A 1 123 ? -64.308 7.124 11.195 1.00 44.06 123 GLU A CA 1
ATOM 964 C C . GLU A 1 123 ? -63.154 6.255 10.603 1.00 44.06 123 GLU A C 1
ATOM 966 O O . GLU A 1 123 ? -62.762 6.392 9.446 1.00 44.06 123 GLU A O 1
ATOM 971 N N . GLU A 1 124 ? -62.668 5.322 11.433 1.00 38.81 124 GLU A N 1
ATOM 972 C CA . GLU A 1 124 ? -62.287 3.905 11.198 1.00 38.81 124 GLU A CA 1
ATOM 973 C C . GLU A 1 124 ? -61.730 3.374 9.842 1.00 38.81 124 GLU A C 1
ATOM 975 O O . GLU A 1 124 ? -62.415 3.298 8.826 1.00 38.81 124 GLU A O 1
ATOM 980 N N . SER A 1 125 ? -60.557 2.714 9.891 1.00 36.25 125 SER A N 1
ATOM 981 C CA . SER A 1 125 ? -60.520 1.228 9.869 1.00 36.25 125 SER A CA 1
ATOM 982 C C . SER A 1 125 ? -59.157 0.623 10.279 1.00 36.25 125 SER A C 1
ATOM 984 O O . SER A 1 125 ? -58.096 0.978 9.776 1.00 36.25 125 SER A O 1
ATOM 986 N N . SER A 1 126 ? -59.248 -0.321 11.215 1.00 41.09 126 SER A N 1
ATOM 987 C CA . SER A 1 126 ? -58.251 -1.225 11.822 1.00 41.09 126 SER A CA 1
ATOM 988 C C . SER A 1 126 ? -57.176 -1.875 10.926 1.00 41.09 126 SER A C 1
ATOM 990 O O . SER A 1 126 ? -57.537 -2.426 9.885 1.00 41.09 126 SER A O 1
ATOM 992 N N . VAL A 1 127 ? -55.941 -2.015 11.448 1.00 39.16 127 VAL A N 1
ATOM 993 C CA . VAL A 1 127 ? -55.187 -3.299 11.515 1.00 39.16 127 VAL A CA 1
ATOM 994 C C . VAL A 1 127 ? -54.244 -3.316 12.735 1.00 39.16 127 VAL A C 1
ATOM 996 O O . VAL A 1 127 ? -53.384 -2.449 12.876 1.00 39.16 127 VAL A O 1
ATOM 999 N N . ASP A 1 128 ? -54.370 -4.376 13.532 1.00 33.56 128 ASP A N 1
ATOM 1000 C CA . ASP A 1 128 ? -53.587 -4.776 14.714 1.00 33.56 128 ASP A CA 1
ATOM 1001 C C . ASP A 1 128 ? -52.800 -6.081 14.382 1.00 33.56 128 ASP A C 1
ATOM 1003 O O . ASP A 1 128 ? -53.135 -6.754 13.404 1.00 33.56 128 ASP A O 1
ATOM 1007 N N . GLU A 1 129 ? -51.763 -6.571 15.076 1.00 40.53 129 GLU A N 1
ATOM 1008 C CA . GLU A 1 129 ? -50.979 -6.172 16.272 1.00 40.53 129 GLU A CA 1
ATOM 1009 C C . GLU A 1 129 ? -49.497 -5.902 15.815 1.00 40.53 129 GLU A C 1
ATOM 1011 O O . GLU A 1 129 ? -49.242 -5.841 14.612 1.00 40.53 129 GLU A O 1
ATOM 1016 N N . ASP A 1 130 ? -48.427 -5.696 16.601 1.00 38.12 130 ASP A N 1
ATOM 1017 C CA . ASP A 1 130 ? -48.120 -5.889 18.033 1.00 38.12 130 ASP A CA 1
ATOM 1018 C C . ASP A 1 130 ? -46.916 -4.981 18.454 1.00 38.12 130 ASP A C 1
ATOM 1020 O O . ASP A 1 130 ? -46.167 -4.510 17.593 1.00 38.12 130 ASP A O 1
ATOM 1024 N N . ILE A 1 131 ? -46.671 -4.775 19.757 1.00 38.03 131 ILE A N 1
ATOM 1025 C CA . ILE A 1 131 ? -45.434 -4.191 20.335 1.00 38.03 131 ILE A CA 1
ATOM 1026 C C . ILE A 1 131 ? -44.892 -5.161 21.393 1.00 38.03 131 ILE A C 1
ATOM 1028 O O . ILE A 1 131 ? -45.606 -5.506 22.328 1.00 38.03 131 ILE A O 1
ATOM 1032 N N . TYR A 1 132 ? -43.599 -5.510 21.323 1.00 44.75 132 TYR A N 1
ATOM 1033 C CA . TYR A 1 132 ? -42.908 -6.194 22.425 1.00 44.75 132 TYR A CA 1
ATOM 1034 C C . TYR A 1 132 ? -41.888 -5.286 23.106 1.00 44.75 132 TYR A C 1
ATOM 1036 O O . TYR A 1 132 ? -40.797 -5.026 22.601 1.00 44.75 132 TYR A O 1
ATOM 1044 N N . GLU A 1 133 ? -42.277 -4.851 24.297 1.00 44.34 133 GLU A N 1
ATOM 1045 C CA . GLU A 1 133 ? -41.433 -4.290 25.347 1.00 44.34 133 GLU A CA 1
ATOM 1046 C C . GLU A 1 133 ? -40.483 -5.384 25.884 1.00 44.34 133 GLU A C 1
ATOM 1048 O O . GLU A 1 133 ? -40.899 -6.532 26.068 1.00 44.34 133 GLU A O 1
ATOM 1053 N N . TYR A 1 134 ? -39.195 -5.071 26.093 1.00 38.59 134 TYR A N 1
ATOM 1054 C CA . TYR A 1 134 ? -38.173 -6.065 26.466 1.00 38.59 134 TYR A CA 1
ATOM 1055 C C . TYR A 1 134 ? -37.381 -5.657 27.718 1.00 38.59 134 TYR A C 1
ATOM 1057 O O . TYR A 1 134 ? -36.285 -5.105 27.631 1.00 38.59 134 TYR A O 1
ATOM 1065 N N . ASP A 1 135 ? -37.928 -5.992 28.888 1.00 47.94 135 ASP A N 1
ATOM 1066 C CA . ASP A 1 135 ? -37.187 -6.083 30.152 1.00 47.94 135 ASP A CA 1
ATOM 1067 C C . ASP A 1 135 ? -36.402 -7.418 30.210 1.00 47.94 135 ASP A C 1
ATOM 1069 O O . ASP A 1 135 ? -37.004 -8.482 30.378 1.00 47.94 135 ASP A O 1
ATOM 1073 N N . ASP A 1 136 ? -35.061 -7.402 30.123 1.00 51.25 136 ASP A N 1
ATOM 1074 C CA . ASP A 1 136 ? -34.216 -8.606 30.332 1.00 51.25 136 ASP A CA 1
ATOM 1075 C C . ASP A 1 136 ? -33.609 -8.641 31.747 1.00 51.25 136 ASP A C 1
ATOM 1077 O O . ASP A 1 136 ? -32.426 -8.372 31.971 1.00 51.25 136 ASP A O 1
ATOM 1081 N N . GLU A 1 137 ? -34.428 -9.034 32.726 1.00 61.56 137 GLU A N 1
ATOM 1082 C CA . GLU A 1 137 ? -33.925 -9.616 33.976 1.00 61.56 137 GLU A CA 1
ATOM 1083 C C . GLU A 1 137 ? -33.435 -11.056 33.695 1.00 61.56 137 GLU A C 1
ATOM 1085 O O . GLU A 1 137 ? -34.219 -11.913 33.262 1.00 61.56 137 GLU A O 1
ATOM 1090 N N . PRO A 1 138 ? -32.150 -11.394 33.939 1.00 57.47 138 PRO A N 1
ATOM 1091 C CA . PRO A 1 138 ? -31.529 -12.574 33.345 1.00 57.47 138 PRO A CA 1
ATOM 1092 C C . PRO A 1 138 ? -32.132 -13.896 33.840 1.00 57.47 138 PRO A C 1
ATOM 1094 O O . PRO A 1 138 ? -31.908 -14.350 34.975 1.00 57.47 138 PRO A O 1
ATOM 1097 N N . SER A 1 139 ? -32.837 -14.545 32.908 1.00 62.47 139 SER A N 1
ATOM 1098 C C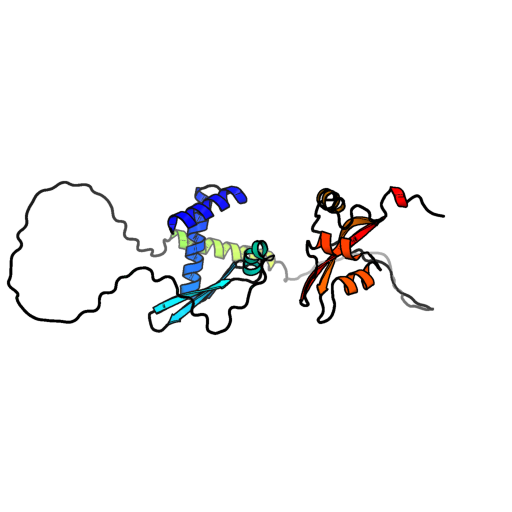A . SER A 1 139 ? -33.617 -15.772 33.098 1.00 62.47 139 SER A CA 1
ATOM 1099 C C . SER A 1 139 ? -32.871 -16.923 33.812 1.00 62.47 139 SER A C 1
ATOM 1101 O O . SER A 1 139 ? -31.660 -17.127 33.638 1.00 62.47 139 SER A O 1
ATOM 1103 N N . PRO A 1 140 ? -33.582 -17.769 34.590 1.00 60.38 140 PRO A N 1
ATOM 1104 C CA . PRO A 1 140 ? -32.958 -18.801 35.425 1.00 60.38 140 PRO A CA 1
ATOM 1105 C C . PRO A 1 140 ? -32.226 -19.899 34.632 1.00 60.38 140 PRO A C 1
ATOM 1107 O O . PRO A 1 140 ? -31.369 -20.586 35.192 1.00 60.38 140 PRO A O 1
ATOM 1110 N N . LEU A 1 141 ? -32.508 -20.057 33.333 1.00 62.56 141 LEU A N 1
ATOM 1111 C CA . LEU A 1 141 ? -31.756 -20.963 32.459 1.00 62.56 141 LEU A CA 1
ATOM 1112 C C . LEU A 1 141 ? -30.352 -20.420 32.145 1.00 62.56 141 LEU A C 1
ATOM 1114 O O . LEU A 1 141 ? -29.396 -21.197 32.177 1.00 62.56 141 LEU A O 1
ATOM 1118 N N . ARG A 1 142 ? -30.189 -19.101 31.937 1.00 62.53 142 ARG A N 1
ATOM 1119 C CA . ARG A 1 142 ? -28.861 -18.476 31.766 1.00 62.53 142 ARG A CA 1
ATOM 1120 C C . ARG A 1 142 ? -28.022 -18.641 33.041 1.00 62.53 142 ARG A C 1
ATOM 1122 O O . ARG A 1 142 ? -26.877 -19.081 32.957 1.00 62.53 142 ARG A O 1
ATOM 1129 N N . ARG A 1 143 ? -28.619 -18.442 34.227 1.00 66.12 143 ARG A N 1
ATOM 1130 C CA . ARG A 1 143 ? -27.955 -18.688 35.529 1.00 66.12 143 ARG A CA 1
ATOM 1131 C C . ARG A 1 143 ? -27.486 -20.145 35.685 1.00 66.12 143 ARG A C 1
ATOM 1133 O O . ARG A 1 143 ? -26.362 -20.381 36.121 1.00 66.12 143 ARG A O 1
ATOM 1140 N N . ARG A 1 144 ? -28.305 -21.127 35.280 1.00 70.25 144 ARG A N 1
ATOM 1141 C CA . ARG A 1 144 ? -27.929 -22.558 35.276 1.00 70.25 144 ARG A CA 1
ATOM 1142 C C . ARG A 1 144 ? -26.803 -22.877 34.287 1.00 70.25 144 ARG A C 1
ATOM 1144 O O . ARG A 1 144 ? -25.926 -23.665 34.627 1.00 70.25 144 ARG A O 1
ATOM 1151 N N . SER A 1 145 ? -26.802 -22.254 33.107 1.00 69.06 145 SER A N 1
ATOM 1152 C CA . SER A 1 145 ? -25.740 -22.413 32.102 1.00 69.06 145 SER A CA 1
ATOM 1153 C C . SER A 1 145 ? -24.391 -21.874 32.600 1.00 69.06 145 SER A C 1
ATOM 1155 O O . SER A 1 145 ? -23.379 -22.568 32.525 1.00 69.06 145 SER A O 1
ATOM 1157 N N . ILE A 1 146 ? -24.388 -20.683 33.213 1.00 74.44 146 ILE A N 1
ATOM 1158 C CA . ILE A 1 146 ? -23.189 -20.081 33.821 1.00 74.44 146 ILE A CA 1
ATOM 1159 C C . ILE A 1 146 ? -22.662 -20.960 34.964 1.00 74.44 146 ILE A C 1
ATOM 1161 O O . ILE A 1 146 ? -21.468 -21.252 35.017 1.00 74.44 146 ILE A O 1
ATOM 1165 N N . LEU A 1 147 ? -23.545 -21.451 35.844 1.00 75.94 147 LEU A N 1
ATOM 1166 C CA . LEU A 1 147 ? -23.154 -22.344 36.939 1.00 75.94 147 LEU A CA 1
ATOM 1167 C C . LEU A 1 147 ? -22.532 -23.652 36.415 1.00 75.94 147 LEU A C 1
ATOM 1169 O O . LEU A 1 147 ? -21.508 -24.093 36.932 1.00 75.94 147 LEU A O 1
ATOM 1173 N N . ALA A 1 148 ? -23.108 -24.249 35.367 1.00 77.81 148 ALA A N 1
ATOM 1174 C CA . ALA A 1 148 ? -22.563 -25.447 34.732 1.00 77.81 148 ALA A CA 1
ATOM 1175 C C . ALA A 1 148 ? -21.180 -25.191 34.108 1.00 77.81 148 ALA A C 1
ATOM 1177 O O . ALA A 1 148 ? -20.263 -25.983 34.323 1.00 77.81 148 ALA A O 1
ATOM 1178 N N . ALA A 1 149 ? -20.995 -24.067 33.408 1.00 80.88 149 ALA A N 1
ATOM 1179 C CA . ALA A 1 149 ? -19.710 -23.688 32.818 1.00 80.88 149 ALA A CA 1
ATOM 1180 C C . ALA A 1 149 ? -18.611 -23.493 33.881 1.00 80.88 149 ALA A C 1
ATOM 1182 O O . ALA A 1 149 ? -17.504 -24.012 33.724 1.00 80.88 149 ALA A O 1
ATOM 1183 N N . VAL A 1 150 ? -18.926 -22.819 34.996 1.00 84.81 150 VAL A N 1
ATOM 1184 C CA . VAL A 1 150 ? -17.998 -22.639 36.128 1.00 84.81 150 VAL A CA 1
ATOM 1185 C C . VAL A 1 150 ? -17.644 -23.981 36.776 1.00 84.81 150 VAL A C 1
ATOM 1187 O O . VAL A 1 150 ? -16.469 -24.251 37.024 1.00 84.81 150 VAL A O 1
ATOM 1190 N N . MET A 1 151 ? -18.623 -24.867 36.989 1.00 83.56 151 MET A N 1
ATOM 1191 C CA . MET A 1 151 ? -18.364 -26.205 37.536 1.00 83.56 151 MET A CA 1
ATOM 1192 C C . MET A 1 151 ? -17.490 -27.049 36.595 1.00 83.56 151 MET A C 1
ATOM 1194 O O . MET A 1 151 ? -16.541 -27.684 37.055 1.00 83.56 151 MET A O 1
ATOM 1198 N N . CYS A 1 152 ? -17.733 -27.016 35.280 1.00 80.50 152 CYS A N 1
ATOM 1199 C CA . CYS A 1 152 ? -16.873 -27.680 34.298 1.00 80.50 152 CYS A CA 1
ATOM 1200 C C . CYS A 1 152 ? -15.437 -27.131 34.313 1.00 80.50 152 CYS A C 1
ATOM 1202 O O . CYS A 1 152 ? -14.493 -27.920 34.285 1.00 80.50 152 CYS A O 1
ATOM 1204 N N . ALA A 1 153 ? -15.251 -25.811 34.420 1.00 80.62 153 ALA A N 1
ATOM 1205 C CA . ALA A 1 153 ? -13.923 -25.204 34.527 1.00 80.62 153 ALA A CA 1
ATOM 1206 C C . ALA A 1 153 ? -13.171 -25.668 35.790 1.00 80.62 153 ALA A C 1
ATOM 1208 O O . ALA A 1 153 ? -11.989 -26.000 35.710 1.00 80.62 153 ALA A O 1
ATOM 1209 N N . ILE A 1 154 ? -13.860 -25.772 36.934 1.00 82.06 154 ILE A N 1
ATOM 1210 C CA . ILE A 1 154 ? -13.285 -26.281 38.190 1.00 82.06 154 ILE A CA 1
ATOM 1211 C C . ILE A 1 154 ? -12.909 -27.767 38.070 1.00 82.06 154 ILE A C 1
ATOM 1213 O O . ILE A 1 154 ? -11.825 -28.152 38.502 1.00 82.06 154 ILE A O 1
ATOM 1217 N N . PHE A 1 155 ? -13.745 -28.602 37.442 1.00 78.12 155 PHE A N 1
ATOM 1218 C CA . PHE A 1 155 ? -13.421 -30.017 37.212 1.00 78.12 155 PHE A CA 1
ATOM 1219 C C . PHE A 1 155 ? -12.227 -30.208 36.264 1.00 78.12 155 PHE A C 1
ATOM 1221 O O . PHE A 1 155 ? -11.370 -31.050 36.531 1.00 78.12 155 PHE A O 1
ATOM 1228 N N . VAL A 1 156 ? -12.119 -29.410 35.196 1.00 81.00 156 VAL A N 1
ATOM 1229 C CA . VAL A 1 156 ? -10.963 -29.447 34.282 1.00 81.00 156 VAL A CA 1
ATOM 1230 C C . VAL A 1 156 ? -9.692 -28.958 34.985 1.00 81.00 156 VAL A C 1
ATOM 1232 O O . VAL A 1 156 ? -8.655 -29.611 34.883 1.00 81.00 156 VAL A O 1
ATOM 1235 N N . ALA A 1 157 ? -9.764 -27.872 35.761 1.00 77.44 157 ALA A N 1
ATOM 1236 C CA . ALA A 1 157 ? -8.637 -27.394 36.564 1.00 77.44 157 ALA A CA 1
ATOM 1237 C C . ALA A 1 157 ? -8.198 -28.432 37.613 1.00 77.44 157 ALA A C 1
ATOM 1239 O O . ALA A 1 157 ? -7.005 -28.702 37.749 1.00 77.44 157 ALA A O 1
ATOM 1240 N N . GLY A 1 158 ? -9.152 -29.074 38.294 1.00 76.38 158 GLY A N 1
ATOM 1241 C CA . GLY A 1 158 ? -8.898 -30.160 39.242 1.00 76.38 158 GLY A CA 1
ATOM 1242 C C . GLY A 1 158 ? -8.254 -31.387 38.594 1.00 76.38 158 GLY A C 1
ATOM 1243 O O . GLY A 1 158 ? -7.356 -31.978 39.185 1.00 76.38 158 GLY A O 1
ATOM 1244 N N . TYR A 1 159 ? -8.630 -31.735 37.360 1.00 74.94 159 TYR A N 1
ATOM 1245 C CA . TYR A 1 159 ? -7.998 -32.830 36.617 1.00 74.94 159 TYR A CA 1
ATOM 1246 C C . TYR A 1 159 ? -6.561 -32.496 36.171 1.00 74.94 159 TYR A C 1
ATOM 1248 O O . TYR A 1 159 ? -5.703 -33.375 36.157 1.00 74.94 159 TYR A O 1
ATOM 1256 N N . PHE A 1 160 ? -6.272 -31.229 35.851 1.00 64.44 160 PHE A N 1
ATOM 1257 C CA . PHE A 1 160 ? -4.927 -30.783 35.461 1.00 64.44 160 PHE A CA 1
ATOM 1258 C C . PHE A 1 160 ? -3.976 -30.518 36.643 1.00 64.44 160 PHE A C 1
ATOM 1260 O O . PHE A 1 160 ? -2.771 -30.705 36.488 1.00 64.44 160 PHE A O 1
ATOM 1267 N N . PHE A 1 161 ? -4.480 -30.106 37.813 1.00 61.28 161 PHE A N 1
ATOM 1268 C CA . PHE A 1 161 ? -3.655 -29.795 38.995 1.00 61.28 161 PHE A CA 1
ATOM 1269 C C . PHE A 1 161 ? -3.706 -30.850 40.116 1.00 61.28 161 PHE A C 1
ATOM 1271 O O . PHE A 1 161 ? -2.802 -30.891 40.947 1.00 61.28 161 PHE A O 1
ATOM 1278 N N . GLY A 1 162 ? -4.701 -31.741 40.140 1.00 56.94 162 GLY A N 1
ATOM 1279 C CA . GLY A 1 162 ? -4.895 -32.757 41.189 1.00 56.94 162 GLY A CA 1
ATOM 1280 C C . GLY A 1 162 ? -3.968 -33.979 41.123 1.00 56.94 162 GLY A C 1
ATOM 1281 O O . GLY A 1 162 ? -4.239 -34.980 41.781 1.00 56.94 162 GLY A O 1
ATOM 1282 N N . GLY A 1 163 ? -2.903 -33.931 40.317 1.00 52.66 163 GLY A N 1
ATOM 1283 C CA . GLY A 1 163 ? -1.982 -35.051 40.084 1.00 52.66 163 GLY A CA 1
ATOM 1284 C C . GLY A 1 163 ? -0.696 -35.049 40.919 1.00 52.66 163 GLY A C 1
ATOM 1285 O O . GLY A 1 163 ? 0.114 -35.957 40.750 1.00 52.66 163 GLY A O 1
ATOM 1286 N N . TYR A 1 164 ? -0.463 -34.050 41.781 1.00 61.88 164 TYR A N 1
ATOM 1287 C CA . TYR A 1 164 ? 0.782 -33.935 42.554 1.00 61.88 164 TYR A CA 1
ATOM 1288 C C . TYR A 1 164 ? 0.532 -33.709 44.055 1.00 61.88 164 TYR A C 1
ATOM 1290 O O . TYR A 1 164 ? -0.098 -32.729 44.439 1.00 61.88 164 TYR A O 1
ATOM 1298 N N . MET A 1 165 ? 1.137 -34.588 44.870 1.00 54.69 165 MET A N 1
ATOM 1299 C CA . MET A 1 165 ? 1.172 -34.649 46.348 1.00 54.69 165 MET A CA 1
ATOM 1300 C C . MET A 1 165 ? 0.025 -35.382 47.080 1.00 54.69 165 MET A C 1
ATOM 1302 O O . MET A 1 165 ? -0.885 -34.754 47.613 1.00 54.69 165 MET A O 1
ATOM 1306 N N . HIS A 1 166 ? 0.197 -36.695 47.298 1.00 44.25 166 HIS A N 1
ATOM 1307 C CA . HIS A 1 166 ? 0.510 -37.191 48.654 1.00 44.25 166 HIS A CA 1
ATOM 1308 C C . HIS A 1 166 ? 1.230 -38.558 48.629 1.00 44.25 166 HIS A C 1
ATOM 1310 O O . HIS A 1 166 ? 0.908 -39.423 47.816 1.00 44.25 166 HIS A O 1
ATOM 1316 N N . ASP A 1 167 ? 2.204 -38.743 49.522 1.00 41.22 167 ASP A N 1
ATOM 1317 C CA . ASP A 1 167 ? 3.040 -39.946 49.671 1.00 41.22 167 ASP A CA 1
ATOM 1318 C C . ASP A 1 167 ? 2.314 -41.174 50.263 1.00 41.22 167 ASP A C 1
ATOM 1320 O O . ASP A 1 167 ? 1.413 -41.035 51.091 1.00 41.22 167 ASP A O 1
ATOM 1324 N N . SER A 1 168 ? 2.808 -42.393 49.981 1.00 45.56 168 SER A N 1
ATOM 1325 C CA . SER A 1 168 ? 3.630 -43.162 50.955 1.00 45.56 168 SER A CA 1
ATOM 1326 C C . SER A 1 168 ? 3.759 -44.680 50.672 1.00 45.56 168 SER A C 1
ATOM 1328 O O . SER A 1 168 ? 2.803 -45.367 50.342 1.00 45.56 168 SER A O 1
ATOM 1330 N N . ASN A 1 169 ? 4.980 -45.195 50.884 1.00 43.59 169 ASN A N 1
ATOM 1331 C CA . ASN A 1 169 ? 5.366 -46.568 51.273 1.00 43.59 169 ASN A CA 1
ATOM 1332 C C . ASN A 1 169 ? 4.718 -47.810 50.601 1.00 43.59 169 ASN A C 1
ATOM 1334 O O . ASN A 1 169 ? 3.623 -48.225 50.967 1.00 43.59 169 ASN A O 1
ATOM 1338 N N . SER A 1 170 ? 5.529 -48.616 49.889 1.00 39.28 170 SER A N 1
ATOM 1339 C CA . SER A 1 170 ? 6.079 -49.870 50.476 1.00 39.28 170 SER A CA 1
ATOM 1340 C C . SER A 1 170 ? 6.988 -50.718 49.549 1.00 39.28 170 SER A C 1
ATOM 1342 O O . SER A 1 170 ? 6.779 -50.821 48.349 1.00 39.28 170 SER A O 1
ATOM 1344 N N . ALA A 1 171 ? 7.977 -51.366 50.187 1.00 37.31 171 ALA A N 1
ATOM 1345 C CA . ALA A 1 171 ? 8.648 -52.639 49.854 1.00 37.31 171 ALA A CA 1
ATOM 1346 C C . ALA A 1 171 ? 9.379 -52.869 48.498 1.00 37.31 171 ALA A C 1
ATOM 1348 O O . ALA A 1 171 ? 8.796 -53.170 47.462 1.00 37.31 171 ALA A O 1
ATOM 1349 N N . THR A 1 172 ? 10.713 -52.942 48.586 1.00 42.75 172 THR A N 1
ATOM 1350 C CA . THR A 1 172 ? 11.634 -53.637 47.658 1.00 42.75 172 THR A CA 1
ATOM 1351 C C . THR A 1 172 ? 11.479 -55.176 47.747 1.00 42.75 172 THR A C 1
ATOM 1353 O O . THR A 1 172 ? 11.040 -55.673 48.785 1.00 42.75 172 THR A O 1
ATOM 1356 N N . PRO A 1 173 ? 11.911 -55.967 46.735 1.00 40.94 173 PRO A N 1
ATOM 1357 C CA . PRO A 1 173 ? 13.313 -56.415 46.727 1.00 40.94 173 PRO A CA 1
ATOM 1358 C C . PRO A 1 173 ? 14.013 -56.424 45.349 1.00 40.94 173 PRO A C 1
ATOM 1360 O O . PRO A 1 173 ? 13.416 -56.608 44.295 1.00 40.94 173 PRO A O 1
ATOM 1363 N N . ALA A 1 174 ? 15.334 -56.235 45.398 1.00 38.00 174 ALA A N 1
ATOM 1364 C CA . ALA A 1 174 ? 16.287 -56.271 44.276 1.00 38.00 174 ALA A CA 1
ATOM 1365 C C . ALA A 1 174 ? 16.729 -57.753 43.983 1.00 38.00 174 ALA A C 1
ATOM 1367 O O . ALA A 1 174 ? 16.137 -58.625 44.623 1.00 38.00 174 ALA A O 1
ATOM 1368 N N . PRO A 1 175 ? 17.759 -58.126 43.152 1.00 45.62 175 PRO A N 1
ATOM 1369 C CA . PRO A 1 175 ? 18.967 -57.335 42.824 1.00 45.62 175 PRO A CA 1
ATOM 1370 C C . PRO A 1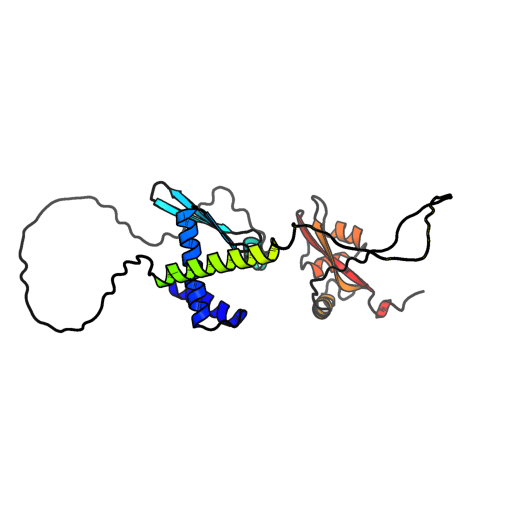 175 ? 19.743 -57.613 41.489 1.00 45.62 175 PRO A C 1
ATOM 1372 O O . PRO A 1 175 ? 19.428 -58.525 40.735 1.00 45.62 175 PRO A O 1
ATOM 1375 N N . LYS A 1 176 ? 20.901 -56.918 41.345 1.00 32.88 176 LYS A N 1
ATOM 1376 C CA . LYS A 1 176 ? 22.099 -57.193 40.482 1.00 32.88 176 LYS A CA 1
ATOM 1377 C C . LYS A 1 176 ? 22.006 -56.700 39.011 1.00 32.88 176 LYS A C 1
ATOM 1379 O O . LYS A 1 176 ? 21.071 -57.059 38.322 1.00 32.88 176 LYS A O 1
ATOM 1384 N N . LYS A 1 177 ? 22.967 -55.940 38.436 1.00 34.28 177 LYS A N 1
ATOM 1385 C CA . LYS A 1 177 ? 24.363 -55.570 38.821 1.00 34.28 177 LYS A CA 1
ATOM 1386 C C . LYS A 1 177 ? 24.862 -54.274 38.114 1.00 34.28 177 LYS A C 1
ATOM 1388 O O . LYS A 1 177 ? 24.721 -54.192 36.907 1.00 34.28 177 LYS A O 1
ATOM 1393 N N . LYS A 1 178 ? 25.618 -53.444 38.864 1.00 33.56 178 LYS A N 1
ATOM 1394 C CA . LYS A 1 178 ? 26.819 -52.622 38.501 1.00 33.56 178 LYS A CA 1
ATOM 1395 C C . LYS A 1 178 ? 26.696 -51.489 37.432 1.00 33.56 178 LYS A C 1
ATOM 1397 O O . LYS A 1 178 ? 26.202 -51.747 36.351 1.00 33.56 178 LYS A O 1
ATOM 1402 N N . VAL A 1 179 ? 27.041 -50.206 37.693 1.00 28.55 179 VAL A N 1
ATOM 1403 C CA . VAL A 1 179 ? 28.352 -49.577 38.094 1.00 28.55 179 VAL A CA 1
ATOM 1404 C C . VAL A 1 179 ? 29.349 -49.567 36.911 1.00 28.55 179 VAL A C 1
ATOM 1406 O O . VAL A 1 179 ? 29.594 -50.642 36.379 1.00 28.55 179 VAL A O 1
ATOM 1409 N N . THR A 1 180 ? 29.999 -48.470 36.467 1.00 28.70 180 THR A N 1
ATOM 1410 C CA . THR A 1 180 ? 30.023 -47.047 36.904 1.00 28.70 180 THR A CA 1
ATOM 1411 C C . THR A 1 180 ? 30.668 -46.130 35.833 1.00 28.70 180 THR A C 1
ATOM 1413 O O . THR A 1 180 ? 31.459 -46.599 35.025 1.00 28.70 180 THR A O 1
ATOM 1416 N N . THR A 1 181 ? 30.308 -44.838 35.876 1.00 23.78 181 THR A N 1
ATOM 1417 C CA . THR A 1 181 ? 31.019 -43.576 35.520 1.00 23.78 181 THR A CA 1
ATOM 1418 C C . THR A 1 181 ? 32.473 -43.634 34.997 1.00 23.78 181 THR A C 1
ATOM 1420 O O . THR A 1 181 ? 33.260 -44.407 35.519 1.00 23.78 181 THR A O 1
ATOM 1423 N N . HIS A 1 182 ? 32.878 -42.705 34.105 1.00 32.69 182 HIS A N 1
ATOM 1424 C CA . HIS A 1 182 ? 34.015 -41.763 34.303 1.00 32.69 182 HIS A CA 1
ATOM 1425 C C . HIS A 1 182 ? 34.146 -40.716 33.167 1.00 32.69 182 HIS A C 1
ATOM 1427 O O . HIS A 1 182 ? 33.492 -40.817 32.135 1.00 32.69 182 HIS A O 1
ATOM 1433 N N . SER A 1 183 ? 34.923 -39.655 33.423 1.00 26.91 183 SER A N 1
ATOM 1434 C CA . SER A 1 183 ? 34.981 -38.382 32.677 1.00 26.91 183 SER A CA 1
ATOM 1435 C C . SER A 1 183 ? 36.415 -38.052 32.206 1.00 26.91 183 SER A C 1
ATOM 1437 O O . SER A 1 183 ? 37.361 -38.699 32.649 1.00 26.91 183 SER A O 1
ATOM 1439 N N . THR A 1 184 ? 36.558 -36.964 31.430 1.00 23.59 184 THR A N 1
ATOM 1440 C CA . THR A 1 184 ? 37.760 -36.092 31.328 1.00 23.59 184 THR A CA 1
ATOM 1441 C C . THR A 1 184 ? 38.785 -36.329 30.191 1.00 23.59 184 THR A C 1
ATOM 1443 O O . THR A 1 184 ? 39.794 -36.998 30.362 1.00 23.59 184 THR A O 1
ATOM 1446 N N . LYS A 1 185 ? 38.572 -35.607 29.073 1.00 26.80 185 LYS A N 1
ATOM 1447 C CA . LYS A 1 185 ? 39.435 -34.526 28.505 1.00 26.80 185 LYS A CA 1
ATOM 1448 C C . LYS A 1 185 ? 40.963 -34.730 28.319 1.00 26.80 185 LYS A C 1
ATOM 1450 O O . LYS A 1 185 ? 41.693 -34.705 29.305 1.00 26.80 185 LYS A O 1
ATOM 1455 N N . LYS A 1 186 ? 41.435 -34.589 27.061 1.00 26.41 186 LYS A N 1
ATOM 1456 C CA . LYS A 1 186 ? 42.452 -33.608 26.553 1.00 26.41 186 LYS A CA 1
ATOM 1457 C C . LYS A 1 186 ? 42.651 -33.800 25.021 1.00 26.41 186 LYS A C 1
ATOM 1459 O O . LYS A 1 186 ? 42.690 -34.938 24.586 1.00 26.41 186 LYS A O 1
ATOM 1464 N N . GLU A 1 187 ? 42.482 -32.762 24.178 1.00 28.27 187 GLU A N 1
ATOM 1465 C CA . GLU A 1 187 ? 43.534 -31.843 23.634 1.00 28.27 187 GLU A CA 1
ATOM 1466 C C . GLU A 1 187 ? 44.029 -32.375 22.254 1.00 28.27 187 GLU A C 1
ATOM 1468 O O . GLU A 1 187 ? 44.245 -33.573 22.148 1.00 28.27 187 GLU A O 1
ATOM 1473 N N . SER A 1 188 ? 44.130 -31.640 21.129 1.00 27.48 188 SER A N 1
ATOM 1474 C CA . SER A 1 188 ? 44.319 -30.192 20.868 1.00 27.48 188 SER A CA 1
ATOM 1475 C C . SER A 1 188 ? 43.972 -29.750 19.413 1.00 27.48 188 SER A C 1
ATOM 1477 O O . SER A 1 188 ? 44.313 -30.496 18.504 1.00 27.48 188 SER A O 1
ATOM 1479 N N . VAL A 1 189 ? 43.473 -28.501 19.230 1.00 31.19 189 VAL A N 1
ATOM 1480 C CA . VAL A 1 189 ? 43.853 -27.487 18.177 1.00 31.19 189 VAL A CA 1
ATOM 1481 C C . VAL A 1 189 ? 43.597 -27.827 16.673 1.00 31.19 189 VAL A C 1
ATOM 1483 O O . VAL A 1 189 ? 44.013 -28.878 16.213 1.00 31.19 189 VAL A O 1
ATOM 1486 N N . ASP A 1 190 ? 42.989 -26.997 15.799 1.00 28.61 190 ASP A N 1
ATOM 1487 C CA . ASP A 1 190 ? 42.380 -25.644 15.889 1.00 28.61 190 ASP A CA 1
ATOM 1488 C C . ASP A 1 190 ? 41.264 -25.414 14.821 1.00 28.61 190 ASP A C 1
ATOM 1490 O O . ASP A 1 190 ? 41.133 -26.186 13.877 1.00 28.61 190 ASP A O 1
ATOM 1494 N N . SER A 1 191 ? 40.505 -24.321 14.998 1.00 28.16 191 SER A N 1
ATOM 1495 C CA . SER A 1 191 ? 39.744 -23.443 14.067 1.00 28.16 191 SER A CA 1
ATOM 1496 C C . SER A 1 191 ? 39.659 -23.772 12.547 1.00 28.16 191 SER A C 1
ATOM 1498 O O . SER A 1 191 ? 40.642 -24.153 11.928 1.00 28.16 191 SER A O 1
ATOM 1500 N N . ALA A 1 192 ? 38.556 -23.505 11.818 1.00 29.97 192 ALA A N 1
ATOM 1501 C CA . ALA A 1 192 ? 37.470 -22.540 12.060 1.00 29.97 192 ALA A CA 1
ATOM 1502 C C . ALA A 1 192 ? 36.114 -22.896 11.384 1.00 29.97 192 ALA A C 1
ATOM 1504 O O . ALA A 1 192 ? 36.045 -23.716 10.476 1.00 29.97 192 ALA A O 1
ATOM 1505 N N . LYS A 1 193 ? 35.062 -22.178 11.822 1.00 27.11 193 LYS A N 1
ATOM 1506 C CA . LYS A 1 193 ? 33.754 -21.872 11.179 1.00 27.11 193 LYS A CA 1
ATOM 1507 C C . LYS A 1 193 ? 33.697 -22.046 9.638 1.00 27.11 193 LYS A C 1
ATOM 1509 O O . LYS A 1 193 ? 34.635 -21.663 8.955 1.00 27.11 193 LYS A O 1
ATOM 1514 N N . THR A 1 194 ? 32.590 -22.451 9.004 1.00 23.52 194 THR A N 1
ATOM 1515 C CA . THR A 1 194 ? 31.170 -22.488 9.428 1.00 23.52 194 THR A CA 1
ATOM 1516 C C . THR A 1 194 ? 30.408 -23.465 8.528 1.00 23.52 194 THR A C 1
ATOM 1518 O O . THR A 1 194 ? 30.610 -23.414 7.319 1.00 23.52 194 THR A O 1
ATOM 1521 N N . ASP A 1 195 ? 29.478 -24.256 9.066 1.00 25.94 195 ASP A N 1
ATOM 1522 C CA . ASP A 1 195 ? 28.525 -25.032 8.259 1.00 25.94 195 ASP A CA 1
ATOM 1523 C C . ASP A 1 195 ? 27.107 -24.918 8.846 1.00 25.94 195 ASP A C 1
ATOM 1525 O O . ASP A 1 195 ? 26.930 -24.783 10.056 1.00 25.94 195 ASP A O 1
ATOM 1529 N N . THR A 1 196 ? 26.124 -24.984 7.949 1.00 30.89 196 THR A N 1
ATOM 1530 C CA . THR A 1 196 ? 24.704 -25.249 8.171 1.00 30.89 196 THR A CA 1
ATOM 1531 C C . THR A 1 196 ? 23.949 -24.228 9.027 1.00 30.89 196 THR A C 1
ATOM 1533 O O . THR A 1 196 ? 23.949 -24.254 10.253 1.00 30.89 196 THR A O 1
ATOM 1536 N N . THR A 1 197 ? 23.106 -23.433 8.361 1.00 27.52 197 THR A N 1
ATOM 1537 C CA . THR A 1 197 ? 21.653 -23.690 8.421 1.00 27.52 197 THR A CA 1
ATOM 1538 C C . THR A 1 197 ? 20.946 -23.036 7.237 1.00 27.52 197 THR A C 1
ATOM 1540 O O . THR A 1 197 ? 20.907 -21.815 7.094 1.00 27.52 197 THR A O 1
ATOM 1543 N N . LEU A 1 198 ? 20.336 -23.881 6.407 1.00 44.22 198 LEU A N 1
ATOM 1544 C CA . LEU A 1 198 ? 19.341 -23.501 5.410 1.00 44.22 198 LEU A CA 1
ATOM 1545 C C . LEU A 1 198 ? 18.185 -22.751 6.087 1.00 44.22 198 LEU A C 1
ATOM 1547 O O . LEU A 1 198 ? 17.396 -23.364 6.805 1.00 44.22 198 LEU A O 1
ATOM 1551 N N . ARG A 1 199 ? 18.022 -21.452 5.812 1.00 29.28 199 ARG A N 1
ATOM 1552 C CA . ARG A 1 199 ? 16.768 -20.748 6.113 1.00 29.28 199 ARG A CA 1
ATOM 1553 C C . ARG A 1 199 ? 15.965 -20.546 4.837 1.00 29.28 199 ARG A C 1
ATOM 1555 O O . ARG A 1 199 ? 16.058 -19.523 4.169 1.00 29.28 199 ARG A O 1
ATOM 1562 N N . LYS A 1 200 ? 15.150 -21.555 4.530 1.00 43.53 200 LYS A N 1
ATOM 1563 C CA . LYS A 1 200 ? 14.014 -21.432 3.618 1.00 43.53 200 LYS A CA 1
ATOM 1564 C C . LYS A 1 200 ? 13.066 -20.361 4.172 1.00 43.53 200 LYS A C 1
ATOM 1566 O O . LYS A 1 200 ? 12.506 -20.547 5.248 1.00 43.53 200 LYS A O 1
ATOM 1571 N N . THR A 1 201 ? 12.864 -19.282 3.426 1.00 30.36 201 THR A N 1
ATOM 1572 C CA . THR A 1 201 ? 11.703 -18.393 3.567 1.00 30.36 201 THR A CA 1
ATOM 1573 C C . THR A 1 201 ? 11.122 -18.128 2.186 1.00 30.36 201 THR A C 1
ATOM 1575 O O . THR A 1 201 ? 11.653 -17.343 1.404 1.00 30.36 201 THR A O 1
ATOM 1578 N N . GLU A 1 202 ? 10.033 -18.838 1.912 1.00 41.41 202 GLU A N 1
ATOM 1579 C CA . GLU A 1 202 ? 8.959 -18.464 0.985 1.00 41.41 202 GLU A CA 1
ATOM 1580 C C . GLU A 1 202 ? 8.464 -17.026 1.291 1.00 41.41 202 GLU A C 1
ATOM 1582 O O . GLU A 1 202 ? 8.603 -16.569 2.423 1.00 41.41 202 GLU A O 1
ATOM 1587 N N . SER A 1 203 ? 7.851 -16.248 0.393 1.00 41.06 203 SER A N 1
ATOM 1588 C CA . SER A 1 203 ? 7.593 -16.393 -1.051 1.00 41.06 203 SER A CA 1
ATOM 1589 C C . SER A 1 203 ? 6.885 -15.130 -1.567 1.00 41.06 203 SER A C 1
ATOM 1591 O O . SER A 1 203 ? 5.926 -14.705 -0.931 1.00 41.06 203 SER A O 1
ATOM 1593 N N . VAL A 1 204 ? 7.216 -14.647 -2.770 1.00 40.66 204 VAL A N 1
ATOM 1594 C CA . VAL A 1 204 ? 6.206 -14.225 -3.765 1.00 40.66 204 VAL A CA 1
ATOM 1595 C C . VAL A 1 204 ? 6.754 -14.608 -5.136 1.00 40.66 204 VAL A C 1
ATOM 1597 O O . VAL A 1 204 ? 7.700 -13.995 -5.626 1.00 40.66 204 VAL A O 1
ATOM 1600 N N . ALA A 1 205 ? 6.185 -15.645 -5.744 1.00 42.16 205 ALA A N 1
ATOM 1601 C CA . ALA A 1 205 ? 6.493 -15.998 -7.120 1.00 42.16 205 ALA A CA 1
ATOM 1602 C C . ALA A 1 205 ? 5.635 -15.140 -8.063 1.00 42.16 205 ALA A C 1
ATOM 1604 O O . ALA A 1 205 ? 4.497 -15.494 -8.359 1.00 42.16 205 ALA A O 1
ATOM 1605 N N . GLU A 1 206 ? 6.185 -14.027 -8.559 1.00 51.28 206 GLU A N 1
ATOM 1606 C CA . GLU A 1 206 ? 5.839 -13.606 -9.924 1.00 51.28 206 GLU A CA 1
ATOM 1607 C C . GLU A 1 206 ? 6.259 -14.766 -10.845 1.00 51.28 206 GLU A C 1
ATOM 1609 O O . GLU A 1 206 ? 7.403 -15.228 -10.773 1.00 51.28 206 GLU A O 1
ATOM 1614 N N . SER A 1 207 ? 5.319 -15.309 -11.620 1.00 49.88 207 SER A N 1
ATOM 1615 C CA . SER A 1 207 ? 5.567 -16.474 -12.472 1.00 49.88 207 SER A CA 1
ATOM 1616 C C . SER A 1 207 ? 6.598 -16.150 -13.555 1.00 49.88 207 SER A C 1
ATOM 1618 O O . SER A 1 207 ? 6.710 -15.015 -14.012 1.00 49.88 207 SER A O 1
ATOM 1620 N N . THR A 1 208 ? 7.338 -17.160 -14.016 1.00 58.53 208 THR A N 1
ATOM 1621 C CA . THR A 1 208 ? 8.321 -17.022 -15.111 1.00 58.53 208 THR A CA 1
ATOM 1622 C C . THR A 1 208 ? 7.744 -16.353 -16.361 1.00 58.53 208 THR A C 1
ATOM 1624 O O . THR A 1 208 ? 8.464 -15.679 -17.098 1.00 58.53 208 THR A O 1
ATOM 1627 N N . ASP A 1 209 ? 6.438 -16.503 -16.563 1.00 64.81 209 ASP A N 1
ATOM 1628 C CA . ASP A 1 209 ? 5.690 -15.994 -17.706 1.00 64.81 209 ASP A CA 1
ATOM 1629 C C . ASP A 1 209 ? 5.573 -14.458 -17.700 1.00 64.81 209 ASP A C 1
ATOM 1631 O O . ASP A 1 209 ? 5.557 -13.851 -18.772 1.00 64.81 209 ASP A O 1
ATOM 1635 N N . THR A 1 210 ? 5.568 -13.797 -16.529 1.00 83.19 210 THR A N 1
ATOM 1636 C CA . THR A 1 210 ? 5.537 -12.321 -16.465 1.00 83.19 210 THR A CA 1
ATOM 1637 C C . THR A 1 210 ? 6.863 -11.726 -16.939 1.00 83.19 210 THR A C 1
ATOM 1639 O O . THR A 1 210 ? 6.884 -10.827 -17.782 1.00 83.19 210 THR A O 1
ATOM 1642 N N . TYR A 1 211 ? 7.987 -12.279 -16.477 1.00 9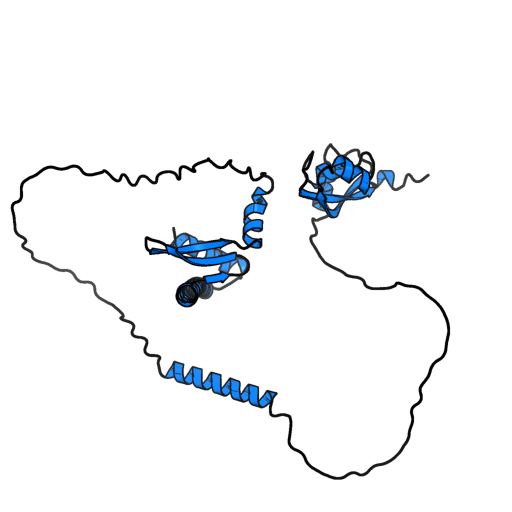0.38 211 TYR A N 1
ATOM 1643 C CA . TYR A 1 211 ? 9.320 -11.839 -16.890 1.00 90.38 211 TYR A CA 1
ATOM 1644 C C . TYR A 1 211 ? 9.618 -12.171 -18.357 1.00 90.38 211 TYR A C 1
ATOM 1646 O O . TYR A 1 211 ? 10.300 -11.402 -19.036 1.00 90.38 211 TYR A O 1
ATOM 1654 N N . ALA A 1 212 ? 9.083 -13.278 -18.884 1.00 91.19 212 ALA A N 1
ATOM 1655 C CA . ALA A 1 212 ? 9.198 -13.617 -20.301 1.00 91.19 212 ALA A CA 1
ATOM 1656 C C . ALA A 1 212 ? 8.641 -12.501 -21.206 1.00 91.19 212 ALA A C 1
ATOM 1658 O O . ALA A 1 212 ? 9.298 -12.132 -22.180 1.00 91.19 212 ALA A O 1
ATOM 1659 N N . ALA A 1 213 ? 7.499 -11.904 -20.842 1.00 92.31 213 ALA A N 1
ATOM 1660 C CA . ALA A 1 213 ? 6.938 -10.753 -21.549 1.00 92.31 213 ALA A CA 1
ATOM 1661 C C . ALA A 1 213 ? 7.819 -9.493 -21.419 1.00 92.31 213 ALA A C 1
ATOM 1663 O O . ALA A 1 213 ? 8.085 -8.825 -22.418 1.00 92.31 213 ALA A O 1
ATOM 1664 N N . MET A 1 214 ? 8.346 -9.203 -20.221 1.00 93.50 214 MET A N 1
ATOM 1665 C CA . MET A 1 214 ? 9.246 -8.058 -19.986 1.00 93.50 214 MET A CA 1
ATOM 1666 C C . MET A 1 214 ? 10.518 -8.107 -20.852 1.00 93.50 214 MET A C 1
ATOM 1668 O O . MET A 1 214 ? 10.997 -7.076 -21.316 1.00 93.50 214 MET A O 1
ATOM 1672 N N . ASN A 1 215 ? 11.051 -9.300 -21.134 1.00 94.94 215 ASN A N 1
ATOM 1673 C CA . ASN A 1 215 ? 12.255 -9.480 -21.959 1.00 94.94 215 ASN A CA 1
ATOM 1674 C C . ASN A 1 215 ? 12.080 -9.111 -23.448 1.00 94.94 215 ASN A C 1
ATOM 1676 O O . ASN A 1 215 ? 13.073 -9.052 -24.185 1.00 94.94 215 ASN A O 1
ATOM 1680 N N . ALA A 1 216 ? 10.846 -8.845 -23.892 1.00 94.06 216 ALA A N 1
ATOM 1681 C CA . ALA A 1 216 ? 10.540 -8.311 -25.217 1.00 94.06 216 ALA A CA 1
ATOM 1682 C C . ALA A 1 216 ? 10.575 -6.767 -25.289 1.00 94.06 216 ALA A C 1
ATOM 1684 O O . ALA A 1 216 ? 10.501 -6.222 -26.396 1.00 94.06 216 ALA A O 1
ATOM 1685 N N . ASP A 1 217 ? 10.706 -6.065 -24.154 1.00 95.81 217 ASP A N 1
ATOM 1686 C CA . ASP A 1 217 ? 10.743 -4.599 -24.098 1.00 95.81 217 ASP A CA 1
ATOM 1687 C C . ASP A 1 217 ? 11.912 -4.026 -24.933 1.00 95.81 217 ASP A C 1
ATOM 1689 O O . ASP A 1 217 ? 13.044 -4.511 -24.811 1.00 95.81 217 ASP A O 1
ATOM 1693 N N . PRO A 1 218 ? 11.693 -2.987 -25.769 1.00 95.25 218 PRO A N 1
ATOM 1694 C CA . PRO A 1 218 ? 12.729 -2.405 -26.625 1.00 95.25 218 PRO A CA 1
ATOM 1695 C C . PRO A 1 218 ? 14.042 -2.024 -25.922 1.00 95.25 218 PRO A C 1
ATOM 1697 O O . PRO A 1 218 ? 15.092 -2.092 -26.561 1.00 95.25 218 PRO A O 1
ATOM 1700 N N . ARG A 1 219 ? 14.008 -1.663 -24.630 1.00 94.62 219 ARG A N 1
ATOM 1701 C CA . ARG A 1 219 ? 15.182 -1.278 -23.824 1.00 94.62 219 ARG A CA 1
ATOM 1702 C C . ARG A 1 219 ? 16.138 -2.444 -23.566 1.00 94.62 219 ARG A C 1
ATOM 1704 O O . ARG A 1 219 ? 17.328 -2.209 -23.375 1.00 94.62 219 ARG A O 1
ATOM 1711 N N . ILE A 1 220 ? 15.639 -3.686 -23.550 1.00 95.62 220 ILE A N 1
ATOM 1712 C CA . ILE A 1 220 ? 16.432 -4.890 -23.224 1.00 95.62 220 ILE A CA 1
ATOM 1713 C C . ILE A 1 220 ? 16.321 -6.027 -24.245 1.00 95.62 220 ILE A C 1
ATOM 1715 O O . ILE A 1 220 ? 17.094 -6.980 -24.172 1.00 95.62 220 ILE A O 1
ATOM 1719 N N . ARG A 1 221 ? 15.425 -5.935 -25.238 1.00 94.50 221 ARG A N 1
ATOM 1720 C CA . ARG A 1 221 ? 15.173 -6.987 -26.242 1.00 94.50 221 ARG A CA 1
ATOM 1721 C C . ARG A 1 221 ? 16.423 -7.448 -26.996 1.00 94.50 221 ARG A C 1
ATOM 1723 O O . ARG A 1 221 ? 16.480 -8.606 -27.405 1.00 94.50 221 ARG A O 1
ATOM 1730 N N . TYR A 1 222 ? 17.400 -6.562 -27.181 1.00 92.56 222 TYR A N 1
ATOM 1731 C CA . TYR A 1 222 ? 18.674 -6.834 -27.862 1.00 92.56 222 TYR A CA 1
ATOM 1732 C C . TYR A 1 222 ? 19.852 -7.068 -26.901 1.00 92.56 222 TYR A C 1
ATOM 1734 O O . TYR A 1 222 ? 20.991 -7.208 -27.343 1.00 92.56 222 TYR A O 1
ATOM 1742 N N . GLY A 1 223 ? 19.596 -7.090 -25.592 1.00 92.81 223 GLY A N 1
ATOM 1743 C CA . GLY A 1 223 ? 20.605 -7.323 -24.568 1.00 92.81 223 GLY A CA 1
ATOM 1744 C C . GLY A 1 223 ? 21.058 -8.783 -24.483 1.00 92.81 223 GLY A C 1
ATOM 1745 O O . GLY A 1 223 ? 20.374 -9.705 -24.927 1.00 92.81 223 GLY A O 1
ATOM 1746 N N . ALA A 1 224 ? 22.223 -9.003 -23.868 1.00 94.31 224 ALA A N 1
ATOM 1747 C CA . ALA A 1 224 ? 22.795 -10.339 -23.681 1.00 94.31 224 ALA A CA 1
ATOM 1748 C C . ALA A 1 224 ? 22.108 -11.173 -22.579 1.00 94.31 224 ALA A C 1
ATOM 1750 O O . ALA A 1 224 ? 22.390 -12.368 -22.451 1.00 94.31 224 ALA A O 1
ATOM 1751 N N . TYR A 1 225 ? 21.217 -10.564 -21.790 1.00 96.25 225 TYR A N 1
ATOM 1752 C CA . TYR A 1 225 ? 20.568 -11.181 -20.637 1.00 96.25 225 TYR A CA 1
ATOM 1753 C C . TYR A 1 225 ? 19.037 -11.188 -20.759 1.00 96.25 225 TYR A C 1
ATOM 1755 O O . TYR A 1 225 ? 18.444 -10.472 -21.567 1.00 96.25 225 TYR A O 1
ATOM 1763 N N . ASN A 1 226 ? 18.406 -12.012 -19.929 1.00 96.19 226 ASN A N 1
ATOM 1764 C CA . ASN A 1 226 ? 16.981 -12.006 -19.628 1.00 96.19 226 ASN A CA 1
ATOM 1765 C C . ASN A 1 226 ? 16.791 -11.750 -18.132 1.00 96.19 226 ASN A C 1
ATOM 1767 O O . ASN A 1 226 ? 17.513 -12.320 -17.314 1.00 96.19 226 ASN A O 1
ATOM 1771 N N . ILE A 1 227 ? 15.788 -10.953 -17.774 1.00 96.62 227 ILE A N 1
ATOM 1772 C CA . ILE A 1 227 ? 15.229 -10.905 -16.423 1.00 96.62 227 ILE A CA 1
ATOM 1773 C C . ILE A 1 227 ? 14.561 -12.258 -16.160 1.00 96.62 227 ILE A C 1
ATOM 1775 O O . ILE A 1 227 ? 13.755 -12.718 -16.970 1.00 96.62 227 ILE A O 1
ATOM 1779 N N . VAL A 1 228 ? 14.906 -12.893 -15.040 1.00 95.94 228 VAL A N 1
ATOM 1780 C CA . VAL A 1 228 ? 14.326 -14.171 -14.583 1.00 95.94 228 VAL A CA 1
ATOM 1781 C C . VAL A 1 228 ? 13.679 -14.065 -13.198 1.00 95.94 228 VAL A C 1
ATOM 1783 O O . VAL A 1 228 ? 13.180 -15.055 -12.668 1.00 95.94 228 VAL A O 1
ATOM 1786 N N . GLY A 1 229 ? 13.727 -12.884 -12.579 1.00 95.50 229 GLY A N 1
ATOM 1787 C CA . GLY A 1 229 ? 13.169 -12.634 -11.257 1.00 95.50 229 GLY A CA 1
ATOM 1788 C C . GLY A 1 229 ? 13.596 -11.290 -10.670 1.00 95.50 229 GLY A C 1
ATOM 1789 O O . GLY A 1 229 ? 14.379 -10.546 -11.263 1.00 95.50 229 GLY A O 1
ATOM 1790 N N . VAL A 1 230 ? 13.142 -11.029 -9.447 1.00 96.44 230 VAL A N 1
ATOM 1791 C CA . VAL A 1 230 ? 13.720 -10.024 -8.546 1.00 96.44 230 VAL A CA 1
ATOM 1792 C C . VAL A 1 230 ? 14.776 -10.715 -7.677 1.00 96.44 230 VAL A C 1
ATOM 1794 O O . VAL A 1 230 ? 14.501 -11.763 -7.099 1.00 96.44 230 VAL A O 1
ATOM 1797 N N . GLU A 1 231 ? 15.983 -10.155 -7.577 1.00 95.31 231 GLU A N 1
ATOM 1798 C CA . GLU A 1 231 ? 17.015 -10.649 -6.652 1.00 95.31 231 GLU A CA 1
ATOM 1799 C C . GLU A 1 231 ? 16.712 -10.200 -5.216 1.00 95.31 231 GLU A C 1
ATOM 1801 O O . GLU A 1 231 ? 16.724 -11.000 -4.283 1.00 95.31 231 GLU A O 1
ATOM 1806 N N . ARG A 1 232 ? 16.428 -8.903 -5.050 1.00 94.62 232 ARG A N 1
ATOM 1807 C CA . ARG A 1 232 ? 16.047 -8.247 -3.791 1.00 94.62 232 ARG A CA 1
ATOM 1808 C C . ARG A 1 232 ? 15.448 -6.868 -4.075 1.00 94.62 232 ARG A C 1
ATOM 1810 O O . ARG A 1 232 ? 15.650 -6.325 -5.159 1.00 94.62 232 ARG A O 1
ATOM 1817 N N . THR A 1 233 ? 14.788 -6.278 -3.086 1.00 95.88 233 THR A N 1
ATOM 1818 C CA . THR A 1 233 ? 14.342 -4.876 -3.123 1.00 95.88 233 THR A CA 1
ATOM 1819 C C . THR A 1 233 ? 15.230 -4.037 -2.205 1.00 95.88 233 THR A C 1
ATOM 1821 O O . THR A 1 233 ? 15.588 -4.495 -1.119 1.00 95.88 233 THR A O 1
ATOM 1824 N N . VAL A 1 234 ? 15.613 -2.834 -2.634 1.00 95.00 234 VAL A N 1
ATOM 1825 C CA . VAL A 1 234 ? 16.443 -1.891 -1.862 1.00 95.00 234 VAL A CA 1
ATOM 1826 C C . VAL A 1 234 ? 15.844 -0.488 -1.894 1.00 95.00 234 VAL A C 1
ATOM 1828 O O . VAL A 1 234 ? 15.230 -0.109 -2.883 1.00 95.00 234 VAL A O 1
ATOM 1831 N N . VAL A 1 235 ? 16.052 0.297 -0.838 1.00 95.38 235 VAL A N 1
ATOM 1832 C CA . VAL A 1 235 ? 15.667 1.716 -0.808 1.00 95.38 235 VAL A CA 1
ATOM 1833 C C . VAL A 1 235 ? 16.809 2.563 -1.374 1.00 95.38 235 VAL A C 1
ATOM 1835 O O . VAL A 1 235 ? 17.945 2.442 -0.906 1.00 95.38 235 VAL A O 1
ATOM 1838 N N . LEU A 1 236 ? 16.520 3.421 -2.356 1.00 93.00 236 LEU A N 1
ATOM 1839 C CA . LEU A 1 236 ? 17.483 4.374 -2.922 1.00 93.00 236 LEU A CA 1
ATOM 1840 C C . LEU A 1 236 ? 17.963 5.369 -1.864 1.00 93.00 236 LEU A C 1
ATOM 1842 O O . LEU A 1 236 ? 17.162 6.038 -1.208 1.00 93.00 236 LEU A O 1
ATOM 1846 N N . LYS A 1 237 ? 19.282 5.505 -1.706 1.00 92.75 237 LYS A N 1
ATOM 1847 C CA . LYS A 1 237 ? 19.868 6.457 -0.754 1.00 92.75 237 LYS A CA 1
ATOM 1848 C C . LYS A 1 237 ? 19.891 7.873 -1.326 1.00 92.75 237 LYS A C 1
ATOM 1850 O O . LYS A 1 237 ? 19.927 8.086 -2.534 1.00 92.75 237 LYS A O 1
ATOM 1855 N N . LYS A 1 238 ? 19.953 8.871 -0.440 1.00 91.88 238 LYS A N 1
ATOM 1856 C CA . LYS A 1 238 ? 20.113 10.279 -0.830 1.00 91.88 238 LYS A CA 1
ATOM 1857 C C . LYS A 1 238 ? 21.404 10.480 -1.634 1.00 91.88 238 LYS A C 1
ATOM 1859 O O . LYS A 1 238 ? 22.492 10.312 -1.093 1.00 91.88 238 LYS A O 1
ATOM 1864 N N . GLY A 1 239 ? 21.261 10.862 -2.905 1.00 88.31 239 GLY A N 1
ATOM 1865 C CA . GLY A 1 239 ? 22.373 11.053 -3.847 1.00 88.31 239 GLY A CA 1
ATOM 1866 C C . GLY A 1 239 ? 22.789 9.798 -4.629 1.00 88.31 239 GLY A C 1
ATOM 1867 O O . GLY A 1 239 ? 23.704 9.876 -5.443 1.00 88.31 239 GLY A O 1
ATOM 1868 N N . GLU A 1 240 ? 22.130 8.659 -4.415 1.00 90.44 240 GLU A N 1
ATOM 1869 C CA . GLU A 1 240 ? 22.254 7.469 -5.260 1.00 90.44 240 GLU A CA 1
ATOM 1870 C C . GLU A 1 240 ? 21.205 7.538 -6.382 1.00 90.44 240 GLU A C 1
ATOM 1872 O O . GLU A 1 240 ? 20.087 7.996 -6.156 1.00 90.44 240 GLU A O 1
ATOM 1877 N N . THR A 1 241 ? 21.562 7.111 -7.595 1.00 92.75 241 THR A N 1
ATOM 1878 C CA . THR A 1 241 ? 20.655 7.088 -8.758 1.00 92.75 241 THR A CA 1
ATOM 1879 C C . THR A 1 241 ? 20.513 5.670 -9.304 1.00 92.75 241 THR A C 1
ATOM 1881 O O . THR A 1 241 ? 21.321 4.792 -8.986 1.00 92.75 241 THR A O 1
ATOM 1884 N N . LEU A 1 242 ? 19.516 5.440 -10.163 1.00 92.69 242 LEU A N 1
ATOM 1885 C CA . LEU A 1 242 ? 19.280 4.133 -10.783 1.00 92.69 242 LEU A CA 1
ATOM 1886 C C . LEU A 1 242 ? 20.465 3.686 -11.664 1.00 92.69 242 LEU A C 1
ATOM 1888 O O . LEU A 1 242 ? 20.829 2.511 -11.657 1.00 92.69 242 LEU A O 1
ATOM 1892 N N . GLU A 1 243 ? 21.121 4.628 -12.349 1.00 93.75 243 GLU A N 1
ATOM 1893 C CA . GLU A 1 243 ? 22.366 4.431 -13.106 1.00 93.75 243 GLU A CA 1
ATOM 1894 C C . GLU A 1 243 ? 23.487 3.930 -12.188 1.00 93.75 243 GLU A C 1
ATOM 1896 O O . GLU A 1 243 ? 24.153 2.939 -12.495 1.00 93.75 243 GLU A O 1
ATOM 1901 N N . SER A 1 244 ? 23.694 4.615 -11.057 1.00 94.62 244 SER A N 1
ATOM 1902 C CA . SER A 1 244 ? 24.754 4.303 -10.094 1.00 94.62 244 SER A CA 1
ATOM 1903 C C . SER A 1 244 ? 24.528 2.933 -9.453 1.00 94.62 244 SER A C 1
ATOM 1905 O O . SER A 1 244 ? 25.421 2.081 -9.463 1.00 94.62 244 SER A O 1
ATOM 1907 N N . LEU A 1 245 ? 23.298 2.681 -8.991 1.00 94.69 245 LEU A N 1
ATOM 1908 C CA . LEU A 1 245 ? 22.882 1.415 -8.397 1.00 94.69 245 LEU A CA 1
ATOM 1909 C C . LEU A 1 245 ? 23.036 0.257 -9.391 1.00 94.69 245 LEU A C 1
ATOM 1911 O O . LEU A 1 245 ? 23.653 -0.755 -9.055 1.00 94.69 245 LEU A O 1
ATOM 1915 N N . SER A 1 246 ? 22.551 0.411 -10.629 1.00 95.88 246 SER A N 1
ATOM 1916 C CA . SER A 1 246 ? 22.709 -0.591 -11.692 1.00 95.88 246 SER A CA 1
ATOM 1917 C C . SER A 1 246 ? 24.181 -0.880 -11.982 1.00 95.88 246 SER A C 1
ATOM 1919 O O . SER A 1 246 ? 24.581 -2.043 -12.072 1.00 95.88 246 SER A O 1
ATOM 1921 N N . LYS A 1 247 ? 25.004 0.170 -12.103 1.00 95.94 247 LYS A N 1
ATOM 1922 C CA . LYS A 1 247 ? 26.435 0.046 -12.397 1.00 95.94 247 LYS A CA 1
ATOM 1923 C C . LYS A 1 247 ? 27.203 -0.658 -11.280 1.00 95.94 247 LYS A C 1
ATOM 1925 O O . LYS A 1 247 ? 28.125 -1.413 -11.572 1.00 95.94 247 LYS A O 1
ATOM 1930 N N . HIS A 1 248 ? 26.817 -0.439 -10.024 1.00 94.69 248 HIS A N 1
ATOM 1931 C CA . HIS A 1 248 ? 27.421 -1.091 -8.862 1.00 94.69 248 HIS A CA 1
ATOM 1932 C C . HIS A 1 248 ? 26.954 -2.547 -8.670 1.00 94.69 248 HIS A C 1
ATOM 1934 O O . HIS A 1 248 ? 27.675 -3.351 -8.084 1.00 94.69 248 HIS A O 1
ATOM 1940 N N . THR A 1 249 ? 25.745 -2.903 -9.112 1.00 94.88 249 THR A N 1
ATOM 1941 C CA . THR A 1 249 ? 25.144 -4.226 -8.842 1.00 94.88 249 THR A CA 1
ATOM 1942 C C . THR A 1 249 ? 25.317 -5.223 -9.982 1.00 94.88 249 THR A C 1
ATOM 1944 O O . THR A 1 249 ? 25.779 -6.332 -9.732 1.00 94.88 249 THR A O 1
ATOM 1947 N N . LEU A 1 250 ? 24.977 -4.843 -11.218 1.00 95.06 250 LEU A N 1
ATOM 1948 C CA . LEU A 1 250 ? 25.065 -5.720 -12.394 1.00 95.06 250 LEU A CA 1
ATOM 1949 C C . LEU A 1 250 ? 26.147 -5.283 -13.397 1.00 95.06 250 LEU A C 1
ATOM 1951 O O . LEU A 1 250 ? 26.545 -6.076 -14.247 1.00 95.06 250 LEU A O 1
ATOM 1955 N N . GLY A 1 251 ? 26.644 -4.047 -13.292 1.00 94.69 251 GLY A N 1
ATOM 1956 C CA . GLY A 1 251 ? 27.704 -3.505 -14.145 1.00 94.69 251 GLY A CA 1
ATOM 1957 C C . GLY A 1 251 ? 27.222 -2.454 -15.148 1.00 94.69 251 GLY A C 1
ATOM 1958 O O . GLY A 1 251 ? 26.077 -1.996 -15.117 1.00 94.69 251 GLY A O 1
ATOM 1959 N N . ALA A 1 252 ? 28.132 -2.031 -16.030 1.00 93.12 252 ALA A N 1
ATOM 1960 C CA . ALA A 1 252 ? 27.822 -1.084 -17.101 1.00 93.12 252 ALA A CA 1
ATOM 1961 C C . ALA A 1 252 ? 26.745 -1.636 -18.055 1.00 93.12 252 ALA A C 1
ATOM 1963 O O . ALA A 1 252 ? 26.602 -2.846 -18.203 1.00 93.12 252 ALA A O 1
ATOM 1964 N N . ASP A 1 253 ? 25.983 -0.734 -18.676 1.00 92.12 253 ASP A N 1
ATOM 1965 C CA . ASP A 1 253 ? 24.919 -1.020 -19.655 1.00 92.12 253 ASP A CA 1
ATOM 1966 C C . ASP A 1 253 ? 23.740 -1.882 -19.148 1.00 92.12 253 ASP A C 1
ATOM 1968 O O . ASP A 1 253 ? 22.846 -2.244 -19.910 1.00 92.12 253 ASP A O 1
ATOM 1972 N N . MET A 1 254 ? 23.664 -2.141 -17.837 1.00 95.94 254 MET A N 1
ATOM 1973 C CA . MET A 1 254 ? 22.586 -2.929 -17.221 1.00 95.94 254 MET A CA 1
ATOM 1974 C C . MET A 1 254 ? 21.348 -2.110 -16.807 1.00 95.94 254 MET A C 1
ATOM 1976 O O . MET A 1 254 ? 20.362 -2.679 -16.332 1.00 95.94 254 MET A O 1
ATOM 1980 N N . ILE A 1 255 ? 21.348 -0.790 -17.021 1.00 96.19 255 ILE A N 1
ATOM 1981 C CA . ILE A 1 255 ? 20.266 0.094 -16.556 1.00 96.19 255 ILE A CA 1
ATOM 1982 C C . ILE A 1 255 ? 18.901 -0.244 -17.172 1.00 96.19 255 ILE A C 1
ATOM 1984 O O . ILE A 1 255 ? 17.885 -0.164 -16.484 1.00 96.19 255 ILE A O 1
ATOM 1988 N N . GLY A 1 256 ? 18.866 -0.703 -18.428 1.00 97.00 256 GLY A N 1
ATOM 1989 C CA . GLY A 1 256 ? 17.617 -1.080 -19.095 1.00 97.00 256 GLY A CA 1
ATOM 1990 C C . GLY A 1 256 ? 16.833 -2.149 -18.324 1.00 97.00 256 GLY A C 1
ATOM 1991 O O . GLY A 1 256 ? 15.615 -2.051 -18.215 1.00 97.00 256 GLY A O 1
ATOM 1992 N N . TYR A 1 257 ? 17.516 -3.122 -17.708 1.00 97.38 257 TYR A N 1
ATOM 1993 C CA . TYR A 1 257 ? 16.860 -4.182 -16.930 1.00 97.38 257 TYR A CA 1
ATOM 1994 C C . TYR A 1 257 ? 16.219 -3.635 -15.649 1.00 97.38 257 TYR A C 1
ATOM 1996 O O . TYR A 1 257 ? 15.124 -4.056 -15.281 1.00 97.38 257 TYR A O 1
ATOM 2004 N N . PHE A 1 258 ? 16.864 -2.660 -14.998 1.00 96.94 258 PHE A N 1
ATOM 2005 C CA . PHE A 1 258 ? 16.294 -1.949 -13.852 1.00 96.94 258 PHE A CA 1
ATOM 2006 C C . PHE A 1 258 ? 15.071 -1.129 -14.258 1.00 96.94 258 PHE A C 1
ATOM 2008 O O . PHE A 1 258 ? 14.043 -1.196 -13.584 1.00 96.94 258 PHE A O 1
ATOM 2015 N N . GLN A 1 259 ? 15.162 -0.395 -15.368 1.00 96.56 259 GLN A N 1
ATOM 2016 C CA . GLN A 1 259 ? 14.078 0.461 -15.844 1.00 96.56 259 GLN A CA 1
ATOM 2017 C C . GLN A 1 259 ? 12.840 -0.330 -16.279 1.00 96.56 259 GLN A C 1
ATOM 2019 O O . GLN A 1 259 ? 11.717 0.122 -16.067 1.00 96.56 259 GLN A O 1
ATOM 2024 N N . VAL A 1 260 ? 13.032 -1.508 -16.882 1.00 96.94 260 VAL A N 1
ATOM 2025 C CA . VAL A 1 260 ? 11.936 -2.413 -17.262 1.00 96.94 260 VAL A CA 1
ATOM 2026 C C . VAL A 1 260 ? 11.303 -3.052 -16.024 1.00 96.94 260 VAL A C 1
ATOM 2028 O O . VAL A 1 260 ? 10.090 -2.974 -15.860 1.00 96.94 260 VAL A O 1
ATOM 2031 N N . LEU A 1 261 ? 12.099 -3.613 -15.105 1.00 95.88 261 LEU A N 1
ATOM 2032 C CA . LEU A 1 261 ? 11.570 -4.303 -13.918 1.00 95.88 261 LEU A CA 1
ATOM 2033 C C . LEU A 1 261 ? 10.819 -3.380 -12.942 1.00 95.88 261 LEU A C 1
ATOM 2035 O O . LEU A 1 261 ? 9.895 -3.823 -12.259 1.00 95.88 261 LEU A O 1
ATOM 2039 N N . ASN A 1 262 ? 11.232 -2.114 -12.857 1.00 94.69 262 ASN A N 1
ATOM 2040 C CA . ASN A 1 262 ? 10.600 -1.103 -12.005 1.00 94.69 262 ASN A CA 1
ATOM 2041 C C . ASN A 1 262 ? 9.592 -0.224 -12.766 1.00 94.69 262 ASN A C 1
ATOM 2043 O O . ASN A 1 262 ? 9.008 0.670 -12.165 1.00 94.69 262 ASN A O 1
ATOM 2047 N N . ASN A 1 263 ? 9.398 -0.460 -14.070 1.00 94.19 263 ASN A N 1
ATOM 2048 C CA . ASN A 1 263 ? 8.548 0.336 -14.962 1.00 94.19 263 ASN A CA 1
ATOM 2049 C C . ASN A 1 263 ? 8.799 1.864 -14.889 1.00 94.19 263 ASN A C 1
ATOM 2051 O O . ASN A 1 263 ? 7.880 2.668 -15.025 1.00 94.19 263 ASN A O 1
ATOM 2055 N N . ALA A 1 264 ? 10.051 2.275 -14.671 1.00 91.06 264 ALA A N 1
ATOM 2056 C CA . ALA A 1 264 ? 10.439 3.664 -14.428 1.00 91.06 264 ALA A CA 1
ATOM 2057 C C . ALA A 1 264 ? 11.776 3.978 -15.109 1.00 91.06 264 ALA A C 1
ATOM 2059 O O . ALA A 1 264 ? 12.696 3.167 -15.077 1.00 91.06 264 ALA A O 1
ATOM 2060 N N . THR A 1 265 ? 11.917 5.150 -15.731 1.00 90.50 265 THR A N 1
ATOM 2061 C CA . THR A 1 265 ? 13.188 5.573 -16.358 1.00 90.50 265 THR A CA 1
ATOM 2062 C C . THR A 1 265 ? 14.204 6.097 -15.345 1.00 90.50 265 THR A C 1
ATOM 2064 O O . THR A 1 265 ? 15.405 5.942 -15.545 1.00 90.50 265 THR A O 1
ATOM 2067 N N . SER A 1 266 ? 13.712 6.690 -14.262 1.00 89.69 266 SER A N 1
ATOM 2068 C CA . SER A 1 266 ? 14.463 7.312 -13.172 1.00 89.69 266 SER A CA 1
ATOM 2069 C C . SER A 1 266 ? 13.680 7.124 -11.875 1.00 89.69 266 SER A C 1
ATOM 2071 O O . SER A 1 266 ? 12.453 7.063 -11.916 1.00 89.69 266 SER A O 1
ATOM 2073 N N . LEU A 1 267 ? 14.375 7.054 -10.741 1.00 89.31 267 LEU A N 1
ATOM 2074 C CA . LEU A 1 267 ? 13.783 6.927 -9.406 1.00 89.31 267 LEU A CA 1
ATOM 2075 C C . LEU A 1 267 ? 14.498 7.874 -8.434 1.00 89.31 267 LEU A C 1
ATOM 2077 O O . LEU A 1 267 ? 15.653 8.246 -8.659 1.00 89.31 267 LEU A O 1
ATOM 2081 N N . SER A 1 268 ? 13.796 8.275 -7.380 1.00 84.19 268 SER A N 1
ATOM 2082 C CA . SER A 1 268 ? 14.213 9.271 -6.397 1.00 84.19 268 SER A CA 1
ATOM 2083 C C . SER A 1 268 ? 14.782 8.637 -5.119 1.00 84.19 268 SER A C 1
ATOM 2085 O O . SER A 1 268 ? 14.681 7.433 -4.872 1.00 84.19 268 SER A O 1
ATOM 2087 N N . ALA A 1 269 ? 15.423 9.454 -4.282 1.00 89.12 269 ALA A N 1
ATOM 2088 C CA . ALA A 1 269 ? 15.940 8.998 -2.997 1.00 89.12 269 ALA A CA 1
ATOM 2089 C C . ALA A 1 269 ? 14.793 8.718 -2.011 1.00 89.12 269 ALA A C 1
ATOM 2091 O O . ALA A 1 269 ? 14.058 9.631 -1.647 1.00 89.12 269 ALA A O 1
ATOM 2092 N N . GLY A 1 270 ? 14.703 7.479 -1.529 1.00 87.88 270 GLY A N 1
ATOM 2093 C CA . GLY A 1 270 ? 13.587 6.971 -0.726 1.00 87.88 270 GLY A CA 1
ATOM 2094 C C . GLY A 1 270 ? 12.753 5.903 -1.441 1.00 87.88 270 GLY A C 1
ATOM 2095 O O . GLY A 1 270 ? 12.066 5.135 -0.769 1.00 87.88 270 GLY A O 1
ATOM 2096 N N . ASP A 1 271 ? 12.866 5.783 -2.768 1.00 91.88 271 ASP A N 1
ATOM 2097 C CA . ASP A 1 271 ? 12.080 4.817 -3.538 1.00 91.88 271 ASP A CA 1
ATOM 2098 C C . ASP A 1 271 ? 12.573 3.375 -3.365 1.00 91.88 271 ASP A C 1
ATOM 2100 O O . ASP A 1 271 ? 13.772 3.100 -3.253 1.00 91.88 271 ASP A O 1
ATOM 2104 N N . ASN A 1 272 ? 11.627 2.433 -3.385 1.00 94.44 272 ASN A N 1
ATOM 2105 C CA . ASN A 1 272 ? 11.901 0.999 -3.343 1.00 94.44 272 ASN A CA 1
ATOM 2106 C C . ASN A 1 272 ? 12.201 0.466 -4.751 1.00 94.44 272 ASN A C 1
ATOM 2108 O O . ASN A 1 272 ? 11.303 0.328 -5.577 1.00 94.44 272 ASN A O 1
ATOM 2112 N N . VAL A 1 273 ? 13.457 0.099 -5.000 1.00 96.12 273 VAL A N 1
ATOM 2113 C CA . VAL A 1 273 ? 13.939 -0.453 -6.272 1.00 96.12 273 VAL A CA 1
ATOM 2114 C C . VAL A 1 273 ? 14.037 -1.973 -6.198 1.00 96.12 273 VAL A C 1
ATOM 2116 O O . VAL A 1 273 ? 14.808 -2.518 -5.403 1.00 96.12 273 VAL A O 1
ATOM 2119 N N . LYS A 1 274 ? 13.321 -2.673 -7.079 1.00 97.19 274 LYS A N 1
ATOM 2120 C CA . LYS A 1 274 ? 13.559 -4.085 -7.399 1.00 97.19 274 LYS A CA 1
ATOM 2121 C C . LYS A 1 274 ? 14.884 -4.210 -8.163 1.00 97.19 274 LYS A C 1
ATOM 2123 O O . LYS A 1 274 ? 15.030 -3.653 -9.252 1.00 97.19 274 LYS A O 1
ATOM 2128 N N . ILE A 1 275 ? 15.835 -4.971 -7.627 1.00 97.00 275 ILE A N 1
ATOM 2129 C CA . ILE A 1 275 ? 17.075 -5.350 -8.319 1.00 97.00 275 ILE A CA 1
ATOM 2130 C C . ILE A 1 275 ? 16.775 -6.556 -9.226 1.00 97.00 275 ILE A C 1
ATOM 2132 O O . ILE A 1 275 ? 16.313 -7.580 -8.710 1.00 97.00 275 ILE A O 1
ATOM 2136 N N . PRO A 1 276 ? 17.018 -6.484 -10.549 1.00 97.00 276 PRO A N 1
ATOM 2137 C CA . PRO A 1 276 ? 16.769 -7.603 -11.451 1.00 97.00 276 PRO A CA 1
ATOM 2138 C C . PRO A 1 276 ? 17.717 -8.772 -11.205 1.00 97.00 276 PRO A C 1
ATOM 2140 O O . PRO A 1 276 ? 18.934 -8.623 -11.281 1.00 97.00 276 PRO A O 1
ATOM 2143 N N . LYS A 1 277 ? 17.155 -9.969 -11.023 1.00 97.12 277 LYS A N 1
ATOM 2144 C CA . LYS A 1 277 ? 17.903 -11.209 -11.208 1.00 97.12 277 LYS A CA 1
ATOM 2145 C C . LYS A 1 277 ? 17.954 -11.498 -12.706 1.00 97.12 277 LYS A C 1
ATOM 2147 O O . LYS A 1 277 ? 16.910 -11.686 -13.335 1.00 97.12 277 LYS A O 1
ATOM 2152 N N . VAL A 1 278 ? 19.158 -11.539 -13.269 1.00 96.25 278 VAL A N 1
ATOM 2153 C CA . VAL A 1 278 ? 19.381 -11.723 -14.709 1.00 96.25 278 VAL A CA 1
ATOM 2154 C C . VAL A 1 278 ? 20.142 -13.007 -15.023 1.00 96.25 278 VAL A C 1
ATOM 2156 O O . VAL A 1 278 ? 21.020 -13.427 -14.274 1.00 96.25 278 VAL A O 1
ATOM 2159 N N . GLU A 1 279 ? 19.839 -13.609 -16.170 1.00 94.25 279 GLU A N 1
ATOM 2160 C CA . GLU A 1 279 ? 20.580 -14.742 -16.726 1.00 94.25 279 GLU A CA 1
ATOM 2161 C C . GLU A 1 279 ? 20.968 -14.486 -18.178 1.00 94.25 279 GLU A C 1
ATOM 2163 O O . GLU A 1 279 ? 20.204 -13.910 -18.947 1.00 94.25 279 GLU A O 1
ATOM 2168 N N . LEU A 1 280 ? 22.152 -14.953 -18.579 1.00 94.88 280 LEU A N 1
ATOM 2169 C CA . LEU A 1 280 ? 22.620 -14.842 -19.961 1.00 94.88 280 LEU A CA 1
ATOM 2170 C C . LEU A 1 280 ? 21.680 -15.618 -20.901 1.00 94.88 280 LEU A C 1
ATOM 2172 O O . LEU A 1 280 ? 21.297 -16.748 -20.574 1.00 94.88 280 LEU A O 1
ATOM 2176 N N . ARG A 1 281 ? 21.316 -15.053 -22.058 1.00 93.31 281 ARG A N 1
ATOM 2177 C CA . ARG A 1 281 ? 20.380 -15.706 -22.993 1.00 93.31 281 ARG A CA 1
ATOM 2178 C C . ARG A 1 281 ? 20.989 -16.953 -23.659 1.00 93.31 281 ARG A C 1
ATOM 2180 O O . ARG A 1 281 ? 22.217 -17.023 -23.800 1.00 93.31 281 ARG A O 1
ATOM 2187 N N . PRO A 1 282 ? 20.175 -17.944 -24.081 1.00 90.94 282 PRO A N 1
ATOM 2188 C CA . PRO A 1 282 ? 20.664 -19.196 -24.665 1.00 90.94 282 PRO A CA 1
ATOM 2189 C C . PRO A 1 282 ? 21.651 -19.024 -25.829 1.00 90.94 282 PRO A C 1
ATOM 2191 O O . PRO A 1 282 ? 22.620 -19.777 -25.914 1.00 90.94 282 PRO A O 1
ATOM 2194 N N . GLU A 1 283 ? 21.473 -18.001 -26.668 1.00 88.50 283 GLU A N 1
ATOM 2195 C CA . GLU A 1 283 ? 22.300 -17.723 -27.854 1.00 88.50 283 GLU A CA 1
ATOM 2196 C C . GLU A 1 283 ? 23.744 -17.314 -27.502 1.00 88.50 283 GLU A C 1
ATOM 2198 O O . GLU A 1 283 ? 24.645 -17.390 -28.346 1.00 88.50 283 GLU A O 1
ATOM 2203 N N . TYR A 1 284 ? 23.970 -16.889 -26.254 1.00 88.25 284 TYR A N 1
ATOM 2204 C CA . TYR A 1 284 ? 25.274 -16.485 -25.727 1.00 88.25 284 TYR A CA 1
ATOM 2205 C C . TYR A 1 284 ? 25.873 -17.510 -24.750 1.00 88.25 284 TYR A C 1
ATOM 2207 O O . TYR A 1 284 ? 27.095 -17.561 -24.626 1.00 88.25 284 TYR A O 1
ATOM 2215 N N . ARG A 1 285 ? 25.064 -18.375 -24.107 1.00 86.31 285 ARG A N 1
ATOM 2216 C CA . ARG A 1 285 ? 25.534 -19.398 -23.134 1.00 86.31 285 ARG A CA 1
ATOM 2217 C C . ARG A 1 285 ? 26.639 -20.301 -23.688 1.00 86.31 285 ARG A C 1
ATOM 2219 O O . ARG A 1 285 ? 27.589 -20.613 -22.973 1.00 86.31 285 ARG A O 1
ATOM 2226 N N . ASN A 1 286 ? 26.527 -20.669 -24.964 1.00 81.25 286 ASN A N 1
ATOM 2227 C CA . ASN A 1 286 ? 27.454 -21.583 -25.635 1.00 81.25 286 ASN A CA 1
ATOM 2228 C C . ASN A 1 286 ? 28.592 -20.863 -26.381 1.00 81.25 286 ASN A C 1
ATOM 2230 O O . ASN A 1 286 ? 29.464 -21.524 -26.935 1.00 81.25 286 ASN A O 1
ATOM 2234 N N . ARG A 1 287 ? 28.639 -19.521 -26.369 1.00 70.19 287 ARG A N 1
ATOM 2235 C CA . ARG A 1 287 ? 29.761 -18.734 -26.913 1.00 70.19 287 ARG A CA 1
ATOM 2236 C C . ARG A 1 287 ? 30.879 -18.548 -25.881 1.00 70.19 287 ARG A C 1
ATOM 2238 O O . ARG A 1 287 ? 31.377 -17.438 -25.690 1.00 70.19 287 ARG A O 1
ATOM 2245 N N . LYS A 1 288 ? 31.277 -19.626 -25.204 1.00 60.81 288 LYS A N 1
ATOM 2246 C CA . LYS A 1 288 ? 32.534 -19.620 -24.450 1.00 60.81 288 LYS A CA 1
ATOM 2247 C C . LYS A 1 288 ? 33.693 -19.786 -25.434 1.00 60.81 288 LYS A C 1
ATOM 2249 O O . LYS A 1 288 ? 33.611 -20.611 -26.340 1.00 60.81 288 LYS A O 1
ATOM 2254 N N . LYS A 1 289 ? 34.713 -18.942 -25.269 1.00 56.09 289 LYS A N 1
ATOM 2255 C CA . LYS A 1 289 ? 36.047 -19.156 -25.844 1.00 56.09 289 LYS A CA 1
ATOM 2256 C C . LYS A 1 289 ? 36.722 -20.336 -25.150 1.00 56.09 289 LYS A C 1
ATOM 2258 O O . LYS A 1 289 ? 36.401 -20.536 -23.956 1.00 56.09 289 LYS A O 1
#